Protein AF-A0A258DE12-F1 (afdb_monomer)

pLDDT: mean 90.92, std 9.4, range [41.53, 98.31]

Sequence (296 aa):
VTFGVQPTVPATGFGYIRPGAPLLDGSVHEVAAFVEKPDQATAERYLLEGYLWNSGNFAFQAATLLGEFEAFEPTVAAAAKACVAGLELEAGIGRLDRDAFAQAKKISLDYAIMERTQKAAVAPAAFAWSDLGAWDAIWEASTRDGDGNARAGDVDLHGSSNVLVRSTGPYVGVIGVNDIVIVAEPDAVLVCHRKDSQAVKTLVDGLKAKGRSIASRKSASPNGTETLVSTDGFDVELRRAPAGEMLALPVSTVQLLEGVIEMDGDLYTAGAIIPLDAEVLARAIGAATLLVTKPR

InterPro domains:
  IPR005835 Nucleotidyl transferase domain [PF00483] (1-145)
  IPR011051 RmlC-like cupin domain superfamily [SSF51182] (49-250)
  IPR029044 Nucleotide-diphospho-sugar transferases [G3DSA:3.90.550.10] (1-210)
  IPR051161 Mannose-6-phosphate isomerase type 2 [PTHR46390] (1-231)
  IPR054566 MannoseP isomerase/GMP-like, beta-helix domain [PF22640] (160-207)

Organism: Caulobacter vibrioides (NCBI:txid155892)

Radius of gyration: 25.61 Å; Cα contacts (8 Å, |Δi|>4): 575; chains: 1; bounding box: 55×48×73 Å

Structure (mmCIF, N/CA/C/O backbone):
data_AF-A0A258DE12-F1
#
_entry.id   AF-A0A258DE12-F1
#
loop_
_atom_site.group_PDB
_atom_site.id
_atom_site.type_symbol
_atom_site.label_atom_id
_atom_site.label_alt_id
_atom_site.label_comp_id
_atom_site.label_asym_id
_atom_site.label_entity_id
_atom_site.label_seq_id
_atom_site.pdbx_PDB_ins_code
_atom_site.Cartn_x
_atom_site.Cartn_y
_atom_site.Cartn_z
_atom_site.occupancy
_atom_site.B_iso_or_equiv
_atom_site.auth_seq_id
_atom_site.auth_comp_id
_atom_site.auth_asym_id
_atom_site.auth_atom_id
_atom_site.pdbx_PDB_model_num
ATOM 1 N N . VA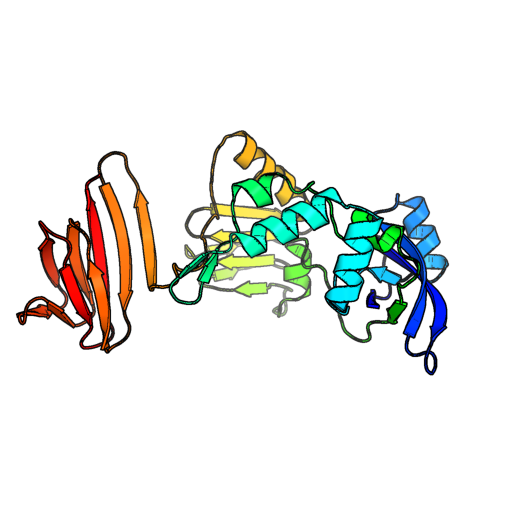L A 1 1 ? 19.552 0.383 -4.888 1.00 95.81 1 VAL A N 1
ATOM 2 C CA . VAL A 1 1 ? 19.183 -0.895 -5.536 1.00 95.81 1 VAL A CA 1
ATOM 3 C C . VAL A 1 1 ? 17.668 -0.994 -5.566 1.00 95.81 1 VAL A C 1
ATOM 5 O O . VAL A 1 1 ? 17.055 -0.698 -4.547 1.00 95.81 1 VAL A O 1
ATOM 8 N N . THR A 1 2 ? 17.084 -1.341 -6.709 1.00 96.38 2 THR A N 1
ATOM 9 C CA . THR A 1 2 ? 15.661 -1.694 -6.869 1.00 96.38 2 THR A CA 1
ATOM 10 C C . THR A 1 2 ? 15.535 -3.184 -7.206 1.00 96.38 2 THR A C 1
ATOM 12 O O . THR A 1 2 ? 16.530 -3.821 -7.566 1.00 96.38 2 THR A O 1
ATOM 15 N N . PHE A 1 3 ? 14.337 -3.745 -7.074 1.00 96.25 3 PHE A N 1
ATOM 16 C CA . PHE A 1 3 ? 14.044 -5.140 -7.381 1.00 96.25 3 PHE A CA 1
ATOM 17 C C . PHE A 1 3 ? 13.157 -5.220 -8.624 1.00 96.25 3 PHE A C 1
ATOM 19 O O . PHE A 1 3 ? 12.083 -4.621 -8.678 1.00 96.25 3 PHE A O 1
ATOM 26 N N . GLY A 1 4 ? 13.643 -5.925 -9.644 1.00 96.31 4 GLY A N 1
ATOM 27 C CA . GLY A 1 4 ? 12.990 -6.017 -10.946 1.00 96.31 4 GLY A CA 1
ATOM 28 C C . GLY A 1 4 ? 12.204 -7.314 -11.086 1.00 96.31 4 GLY A C 1
ATOM 29 O O . GLY A 1 4 ? 12.789 -8.388 -11.014 1.00 96.31 4 GLY A O 1
ATOM 30 N N . VAL A 1 5 ? 10.897 -7.237 -11.309 1.00 95.31 5 VAL A N 1
ATOM 31 C CA . VAL A 1 5 ? 10.035 -8.416 -11.495 1.00 95.31 5 VAL A CA 1
ATOM 32 C C . VAL A 1 5 ? 9.902 -8.717 -12.981 1.00 95.31 5 VAL A C 1
ATOM 34 O O . VAL A 1 5 ? 9.714 -7.798 -13.772 1.00 95.31 5 VAL A O 1
ATOM 37 N N . GLN A 1 6 ? 9.982 -9.989 -13.374 1.00 94.38 6 GLN A N 1
ATOM 38 C CA . GLN A 1 6 ? 9.776 -10.382 -14.769 1.00 94.38 6 GLN A CA 1
ATOM 39 C C . GLN A 1 6 ? 8.332 -10.061 -15.202 1.00 94.38 6 GLN A C 1
ATOM 41 O O . GLN A 1 6 ? 7.398 -10.634 -14.634 1.00 94.38 6 GLN A O 1
ATOM 46 N N . PRO A 1 7 ? 8.125 -9.197 -16.213 1.00 92.06 7 PRO A N 1
ATOM 47 C CA . PRO A 1 7 ? 6.795 -8.890 -16.707 1.00 92.06 7 PRO A CA 1
ATOM 48 C C . PRO A 1 7 ? 6.160 -10.102 -17.380 1.00 92.06 7 PRO A C 1
ATOM 50 O O . PRO A 1 7 ? 6.811 -10.814 -18.147 1.00 92.06 7 PRO A O 1
ATOM 53 N N . THR A 1 8 ? 4.872 -10.311 -17.119 1.00 90.44 8 THR A N 1
ATOM 54 C CA . THR A 1 8 ? 4.051 -11.346 -17.772 1.00 90.44 8 THR A CA 1
ATOM 55 C C . THR A 1 8 ? 3.043 -10.759 -18.758 1.00 90.44 8 THR A C 1
ATOM 57 O O . THR A 1 8 ? 2.542 -11.472 -19.625 1.00 90.44 8 THR A O 1
ATOM 60 N N . VAL A 1 9 ? 2.765 -9.457 -18.651 1.00 90.12 9 VAL A N 1
ATOM 61 C CA . VAL A 1 9 ? 1.851 -8.693 -19.511 1.00 90.12 9 VAL A CA 1
ATOM 62 C C . VAL A 1 9 ? 2.391 -7.269 -19.724 1.00 90.12 9 VAL A C 1
ATOM 64 O O . VAL A 1 9 ? 3.197 -6.793 -18.925 1.00 90.12 9 VAL A O 1
ATOM 67 N N . PRO A 1 10 ? 1.963 -6.541 -20.766 1.00 93.00 10 PRO A N 1
ATOM 68 C CA . PRO A 1 10 ? 2.359 -5.147 -20.974 1.00 93.00 10 PRO A CA 1
ATOM 69 C C . PRO A 1 10 ? 1.529 -4.191 -20.096 1.00 93.00 10 PRO A C 1
ATOM 71 O O . PRO A 1 10 ? 0.690 -3.439 -20.585 1.00 93.00 10 PRO A O 1
ATOM 74 N N . ALA A 1 11 ? 1.721 -4.241 -18.776 1.00 89.56 11 ALA A N 1
ATOM 75 C CA . ALA A 1 11 ? 0.995 -3.395 -17.828 1.00 89.56 11 ALA A CA 1
ATOM 76 C C . ALA A 1 11 ? 1.433 -1.922 -17.926 1.00 89.56 11 ALA A C 1
ATOM 78 O O . ALA A 1 11 ? 2.617 -1.631 -17.809 1.00 89.56 11 ALA A O 1
ATOM 79 N N . THR A 1 12 ? 0.493 -0.986 -18.068 1.00 89.00 12 THR A N 1
ATOM 80 C CA . THR A 1 12 ? 0.761 0.472 -18.100 1.00 89.00 12 THR A CA 1
ATOM 81 C C . THR A 1 12 ? 0.759 1.120 -16.713 1.00 89.00 12 THR A C 1
ATOM 83 O O . THR A 1 12 ? 1.171 2.265 -16.546 1.00 89.00 12 THR A O 1
ATOM 86 N N . GLY A 1 13 ? 0.304 0.386 -15.693 1.00 85.75 13 G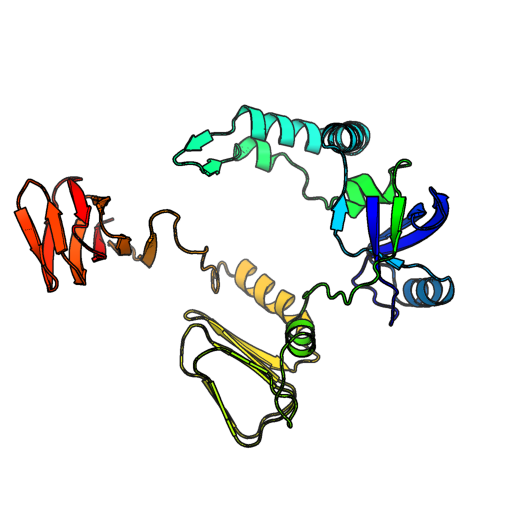LY A N 1
ATOM 87 C CA . GLY A 1 13 ? 0.244 0.851 -14.306 1.00 85.75 13 GLY A CA 1
ATOM 88 C C . GLY A 1 13 ? 1.572 0.778 -13.547 1.00 85.75 13 GLY A C 1
ATOM 89 O O . GLY A 1 13 ? 1.655 1.337 -12.453 1.00 85.75 13 GLY A O 1
ATOM 90 N N . PHE A 1 14 ? 2.592 0.126 -14.112 1.00 90.62 14 PHE A N 1
ATOM 91 C CA . PHE A 1 14 ? 3.877 -0.130 -13.457 1.00 90.62 14 PHE A CA 1
ATOM 92 C C . PHE A 1 14 ? 5.016 0.670 -14.081 1.00 90.62 14 PHE A C 1
ATOM 94 O O . PHE A 1 14 ? 4.990 1.008 -15.266 1.00 90.62 14 PHE A O 1
ATOM 101 N N . GLY A 1 15 ? 6.044 0.936 -13.278 1.00 94.50 15 GLY A N 1
ATOM 102 C CA . GLY A 1 15 ? 7.342 1.355 -13.789 1.00 94.50 15 GLY A CA 1
ATOM 103 C C . GLY A 1 15 ? 8.086 0.191 -14.439 1.00 94.50 15 GLY A C 1
ATOM 104 O O . GLY A 1 15 ? 7.903 -0.965 -14.058 1.00 94.50 15 GLY A O 1
ATOM 105 N N . TYR A 1 16 ? 8.936 0.498 -15.414 1.00 97.44 16 TYR A N 1
ATOM 106 C CA . TYR A 1 16 ? 9.803 -0.452 -16.100 1.00 97.44 16 TYR A CA 1
ATOM 107 C C . TYR A 1 16 ? 11.269 -0.066 -15.924 1.00 97.44 16 TYR A C 1
ATOM 109 O O . TYR A 1 16 ? 11.640 1.108 -15.937 1.00 97.44 16 TYR A O 1
ATOM 117 N N . ILE A 1 17 ? 12.112 -1.081 -15.797 1.00 98.31 17 ILE A N 1
ATOM 118 C CA . ILE A 1 17 ? 13.546 -0.980 -15.578 1.00 98.31 17 ILE A CA 1
ATOM 119 C C . ILE A 1 17 ? 14.233 -1.717 -16.718 1.00 98.31 17 ILE A C 1
ATOM 121 O O . ILE A 1 17 ? 13.991 -2.906 -16.917 1.00 98.31 17 ILE A O 1
ATOM 125 N N . ARG A 1 18 ? 15.118 -1.034 -17.442 1.00 97.81 18 ARG A N 1
ATOM 126 C CA . ARG A 1 18 ? 16.027 -1.670 -18.397 1.00 97.81 18 ARG A CA 1
ATOM 127 C C . ARG A 1 18 ? 17.286 -2.128 -17.663 1.00 97.81 18 ARG A C 1
ATOM 129 O O . ARG A 1 18 ? 18.045 -1.259 -17.215 1.00 97.81 18 ARG A O 1
ATOM 136 N N . PRO A 1 19 ? 17.560 -3.438 -17.565 1.00 97.44 19 PRO A N 1
ATOM 137 C CA . PRO A 1 19 ? 18.844 -3.908 -17.065 1.00 97.44 19 PRO A CA 1
ATOM 138 C C . PRO A 1 19 ? 19.979 -3.428 -17.980 1.00 97.44 19 PRO A C 1
ATOM 140 O O . PRO A 1 19 ? 19.876 -3.487 -19.207 1.00 97.44 19 PRO A O 1
ATOM 143 N N . GLY A 1 20 ? 21.033 -2.894 -17.373 1.00 96.94 20 GLY A N 1
ATOM 144 C CA . GLY A 1 20 ? 22.254 -2.435 -18.025 1.00 96.94 20 GLY A CA 1
ATOM 145 C C . GLY A 1 20 ? 23.379 -3.462 -17.929 1.00 96.94 20 GLY A C 1
ATOM 146 O O . GLY A 1 20 ? 23.142 -4.669 -17.975 1.00 96.94 20 GLY A O 1
ATOM 147 N N . ALA A 1 21 ? 24.616 -2.977 -17.798 1.00 97.06 21 ALA A N 1
ATOM 148 C CA . ALA A 1 21 ? 25.777 -3.844 -17.642 1.00 97.06 21 ALA A CA 1
ATOM 149 C C . ALA A 1 21 ? 25.656 -4.711 -16.370 1.00 97.06 21 ALA A C 1
ATOM 151 O O . ALA A 1 21 ? 25.129 -4.240 -15.355 1.00 97.06 21 ALA A O 1
ATOM 152 N N . PRO A 1 22 ? 26.128 -5.971 -16.401 1.00 96.81 22 PRO A N 1
ATOM 153 C CA . PRO A 1 22 ? 26.134 -6.817 -15.218 1.00 96.81 22 PRO A CA 1
ATOM 154 C C . PRO A 1 22 ? 27.075 -6.238 -14.156 1.00 96.81 22 PRO A C 1
ATOM 156 O O . PRO A 1 22 ? 28.186 -5.797 -14.447 1.00 96.81 22 PRO A O 1
ATOM 159 N N . LEU A 1 23 ? 26.622 -6.283 -12.911 1.00 95.38 23 LEU A N 1
ATOM 160 C CA . LEU A 1 23 ? 27.386 -5.999 -11.705 1.00 95.38 23 LEU A CA 1
ATOM 161 C C . LEU A 1 23 ? 27.560 -7.300 -10.913 1.00 95.38 23 LEU A C 1
ATOM 163 O O . LEU A 1 23 ? 26.801 -8.257 -11.080 1.00 95.38 23 LEU A O 1
ATOM 167 N N . LEU A 1 24 ? 28.543 -7.323 -10.009 1.00 91.62 24 LEU A N 1
ATOM 168 C CA . LEU A 1 24 ? 28.894 -8.518 -9.233 1.00 91.62 24 LEU A CA 1
ATOM 169 C C . LEU A 1 24 ? 29.174 -9.715 -10.168 1.00 91.62 24 LEU A C 1
ATOM 171 O O . LEU A 1 24 ? 29.935 -9.591 -11.122 1.00 91.62 24 LEU A O 1
ATOM 175 N N . ASP A 1 25 ? 28.571 -10.865 -9.894 1.00 91.25 25 ASP A N 1
ATOM 176 C CA . ASP A 1 25 ? 28.625 -12.097 -10.682 1.00 91.25 25 ASP A CA 1
ATOM 177 C C . ASP A 1 25 ? 27.488 -12.204 -11.720 1.00 91.25 25 ASP A C 1
ATOM 179 O O . ASP A 1 25 ? 27.195 -13.290 -12.217 1.00 91.25 25 ASP A O 1
ATOM 183 N N . GLY A 1 26 ? 26.833 -11.084 -12.052 1.00 89.81 26 GLY A N 1
ATOM 184 C CA . GLY A 1 26 ? 25.660 -11.040 -12.930 1.00 89.81 26 GLY A CA 1
ATOM 185 C C . GLY A 1 26 ? 24.327 -11.217 -12.198 1.00 89.81 26 GLY A C 1
ATOM 186 O O . GLY A 1 26 ? 23.272 -11.175 -12.826 1.00 89.81 26 GLY A O 1
ATOM 187 N N . SER A 1 27 ? 24.341 -11.367 -10.871 1.00 92.31 27 SER A N 1
ATOM 188 C CA . SER A 1 27 ? 23.123 -11.379 -10.045 1.00 92.31 27 SER A CA 1
ATOM 189 C C . SER A 1 27 ? 22.428 -10.014 -9.954 1.00 92.31 27 SER A C 1
ATOM 191 O O . SER A 1 27 ? 21.241 -9.933 -9.640 1.00 92.31 27 SER A O 1
ATOM 193 N N . VAL A 1 28 ? 23.149 -8.931 -10.242 1.00 96.44 28 VAL A N 1
ATOM 194 C CA . VAL A 1 28 ? 22.664 -7.548 -10.214 1.00 96.44 28 VAL A CA 1
ATOM 195 C C . VAL A 1 28 ? 23.115 -6.861 -11.495 1.00 96.44 28 VAL A C 1
ATOM 197 O O . VAL A 1 28 ? 24.157 -7.196 -12.044 1.00 96.44 28 VAL A O 1
ATOM 200 N N . HIS A 1 29 ? 22.343 -5.899 -11.982 1.00 98.00 29 HIS A N 1
ATOM 201 C CA . HIS A 1 29 ? 22.684 -5.121 -13.171 1.00 98.00 29 HIS A CA 1
ATOM 202 C C . HIS A 1 29 ? 22.622 -3.632 -12.854 1.00 98.00 29 HIS A C 1
ATOM 204 O O . HIS A 1 29 ? 21.884 -3.210 -11.963 1.00 98.00 29 HIS A O 1
ATOM 210 N N . GLU A 1 30 ? 23.367 -2.816 -13.589 1.00 97.94 30 GLU A N 1
ATOM 211 C CA . GLU A 1 30 ? 23.104 -1.378 -13.640 1.00 97.94 30 GLU A CA 1
ATOM 212 C C . GLU A 1 30 ? 21.672 -1.117 -14.130 1.00 97.94 30 GLU A C 1
ATOM 214 O O . GLU A 1 30 ? 21.058 -1.958 -14.790 1.00 97.94 30 GLU A O 1
ATOM 219 N N . VAL A 1 31 ? 21.125 0.059 -13.830 1.00 98.00 31 VAL A N 1
ATOM 220 C CA . VAL A 1 31 ? 19.870 0.512 -14.444 1.00 98.00 31 VAL A CA 1
ATOM 221 C C . VAL A 1 31 ? 20.206 1.393 -15.640 1.00 98.00 31 VAL A C 1
ATOM 223 O O . VAL A 1 31 ? 20.607 2.540 -15.475 1.00 98.00 31 VAL A O 1
ATOM 226 N N . ALA A 1 32 ? 20.036 0.859 -16.851 1.00 97.19 32 ALA A N 1
ATOM 227 C CA . ALA A 1 32 ? 20.277 1.611 -18.083 1.00 97.19 32 ALA A CA 1
ATOM 228 C C . ALA A 1 32 ? 19.155 2.619 -18.382 1.00 97.19 32 ALA A C 1
ATOM 230 O O . ALA A 1 32 ? 19.390 3.643 -19.017 1.00 97.19 32 ALA A O 1
ATOM 231 N N . ALA A 1 33 ? 17.931 2.315 -17.949 1.00 96.12 33 ALA A N 1
ATOM 232 C CA . ALA A 1 33 ? 16.793 3.222 -18.005 1.00 96.12 33 ALA A CA 1
ATOM 233 C C . ALA A 1 33 ? 15.768 2.841 -16.936 1.00 96.12 33 ALA A C 1
ATOM 235 O O . ALA A 1 33 ? 15.556 1.657 -16.666 1.00 96.12 33 ALA A O 1
ATOM 236 N N . PHE A 1 34 ? 15.106 3.847 -16.379 1.00 97.06 34 PHE A N 1
ATOM 237 C CA . PHE A 1 34 ? 13.967 3.703 -15.484 1.00 97.06 34 PHE A CA 1
ATOM 238 C C . PHE A 1 34 ? 12.836 4.563 -16.046 1.00 97.06 34 PHE A C 1
ATOM 240 O O . PHE A 1 34 ? 13.076 5.723 -16.376 1.00 97.06 34 PHE A O 1
ATOM 247 N N . VAL A 1 35 ? 11.644 3.992 -16.218 1.00 94.38 35 VAL A N 1
ATOM 248 C CA . VAL A 1 35 ? 10.508 4.674 -16.855 1.00 94.38 35 VAL A CA 1
ATOM 249 C C . VAL A 1 35 ? 9.232 4.358 -16.092 1.00 94.38 35 VAL A C 1
ATOM 251 O O . VAL A 1 35 ? 8.817 3.202 -16.052 1.00 94.38 35 VAL A O 1
ATOM 254 N N . GLU A 1 36 ? 8.587 5.364 -15.509 1.00 91.94 36 GLU A N 1
ATOM 255 C CA . GLU A 1 36 ? 7.344 5.174 -14.758 1.00 91.94 36 GLU A CA 1
ATOM 256 C C . GLU A 1 36 ? 6.104 5.251 -15.668 1.00 91.94 36 GLU A C 1
ATOM 258 O O . GLU A 1 36 ? 5.866 6.266 -16.324 1.00 91.94 36 GLU A O 1
ATOM 263 N N . LYS A 1 37 ? 5.273 4.197 -15.652 1.00 90.12 37 LYS A N 1
ATOM 264 C CA . LYS A 1 37 ? 3.923 4.153 -16.258 1.00 90.12 37 LYS A CA 1
ATOM 265 C C . LYS A 1 37 ? 3.876 4.541 -17.744 1.00 90.12 37 LYS A C 1
ATOM 267 O O . LYS A 1 37 ? 3.284 5.566 -18.101 1.00 90.12 37 LYS A O 1
ATOM 272 N N . PRO A 1 38 ? 4.490 3.729 -18.624 1.00 93.44 38 PRO A N 1
ATOM 273 C CA . PRO A 1 38 ? 4.475 3.983 -20.058 1.00 93.44 38 PRO A CA 1
ATOM 274 C C . PRO A 1 38 ? 3.078 3.824 -20.673 1.00 93.44 38 PRO A C 1
ATOM 276 O O . PRO A 1 38 ? 2.182 3.198 -20.103 1.00 93.44 38 PRO A O 1
ATOM 279 N N . ASP A 1 39 ? 2.915 4.339 -21.894 1.00 95.12 39 ASP A N 1
ATOM 280 C CA . ASP A 1 39 ? 1.766 4.008 -22.736 1.00 95.12 39 ASP A CA 1
ATOM 281 C C . ASP A 1 39 ? 1.767 2.522 -23.154 1.00 95.12 39 ASP A C 1
ATOM 283 O O . ASP A 1 39 ? 2.776 1.820 -23.050 1.00 95.12 39 ASP A O 1
ATOM 287 N N . GLN A 1 40 ? 0.623 2.045 -23.654 1.00 95.38 40 GLN A N 1
ATOM 288 C CA . GLN A 1 40 ? 0.407 0.639 -24.010 1.00 95.38 40 GLN A CA 1
ATOM 289 C C . GLN A 1 40 ? 1.412 0.109 -25.047 1.00 95.38 40 GLN A C 1
ATOM 291 O O . GLN A 1 40 ? 1.973 -0.969 -24.863 1.00 95.38 40 GLN A O 1
ATOM 296 N N . ALA A 1 41 ? 1.677 0.868 -26.113 1.00 97.06 41 ALA A N 1
ATOM 297 C CA . ALA A 1 41 ? 2.588 0.440 -27.175 1.00 97.06 41 ALA A CA 1
ATOM 298 C C . ALA A 1 41 ? 4.039 0.381 -26.669 1.00 97.06 41 ALA A C 1
ATOM 300 O O . ALA A 1 41 ? 4.815 -0.506 -27.028 1.00 97.06 41 ALA A O 1
ATOM 301 N N . THR A 1 42 ? 4.407 1.316 -25.795 1.00 96.62 42 THR A N 1
ATOM 302 C CA . THR A 1 42 ? 5.705 1.322 -25.126 1.00 96.62 42 THR A CA 1
ATOM 303 C C . THR A 1 42 ? 5.847 0.143 -24.155 1.00 96.62 42 THR A C 1
ATOM 305 O O . THR A 1 42 ? 6.898 -0.496 -24.150 1.00 96.62 42 THR A O 1
ATOM 308 N N . ALA A 1 43 ? 4.805 -0.203 -23.391 1.00 96.12 43 ALA A N 1
ATOM 309 C CA . ALA A 1 43 ? 4.807 -1.363 -22.495 1.00 96.12 43 ALA A CA 1
ATOM 310 C C . ALA A 1 43 ? 4.973 -2.692 -23.257 1.00 96.12 43 ALA A C 1
ATOM 312 O O . ALA A 1 43 ? 5.746 -3.555 -22.840 1.00 96.12 43 ALA A O 1
ATOM 313 N N . GLU A 1 44 ? 4.304 -2.841 -24.404 1.00 97.00 44 GLU A N 1
ATOM 314 C CA . GLU A 1 44 ? 4.463 -3.999 -25.299 1.00 97.00 44 GLU A CA 1
ATOM 315 C C . GLU A 1 44 ? 5.899 -4.140 -25.798 1.00 97.00 44 GLU A C 1
ATOM 317 O O . GLU A 1 44 ? 6.473 -5.230 -25.755 1.00 97.00 44 GLU A O 1
ATOM 322 N N . ARG A 1 45 ? 6.516 -3.027 -26.207 1.00 97.56 45 ARG A N 1
ATOM 323 C CA . ARG A 1 45 ? 7.927 -3.015 -26.599 1.00 97.56 45 ARG A CA 1
ATOM 324 C C . ARG A 1 45 ? 8.838 -3.413 -25.435 1.00 97.56 45 ARG A C 1
ATOM 326 O O . ARG A 1 45 ? 9.716 -4.246 -25.619 1.00 97.56 45 ARG A O 1
ATOM 333 N N . TYR A 1 46 ? 8.623 -2.860 -24.243 1.00 97.62 46 TYR A N 1
ATOM 334 C CA . TYR A 1 46 ? 9.439 -3.166 -23.064 1.00 97.62 46 TYR A CA 1
ATOM 335 C C . TYR A 1 46 ? 9.370 -4.636 -22.652 1.00 97.62 46 TYR A C 1
ATOM 337 O O . TYR A 1 46 ? 10.400 -5.217 -22.308 1.00 97.62 46 TYR A O 1
ATOM 345 N N . LEU A 1 47 ? 8.192 -5.256 -22.754 1.00 95.69 47 LEU A N 1
ATOM 346 C CA . LEU A 1 47 ? 8.029 -6.691 -22.533 1.00 95.69 47 LEU A CA 1
ATOM 347 C C . LEU A 1 47 ? 8.902 -7.512 -23.498 1.00 95.69 47 LEU A C 1
ATOM 349 O O . LEU A 1 47 ? 9.589 -8.437 -23.070 1.00 95.69 47 LEU A O 1
ATOM 353 N N . LEU A 1 48 ? 8.909 -7.154 -24.786 1.00 96.25 48 LEU A N 1
ATOM 354 C CA . LEU A 1 48 ? 9.710 -7.835 -25.812 1.00 96.25 48 LEU A CA 1
ATOM 355 C C . LEU A 1 48 ? 11.219 -7.592 -25.652 1.00 96.25 48 LEU A C 1
ATOM 357 O O . LEU A 1 48 ? 12.020 -8.471 -25.959 1.00 96.25 48 LEU A O 1
ATOM 361 N N . GLU A 1 49 ? 11.610 -6.413 -25.170 1.00 96.50 49 GLU A N 1
ATOM 362 C CA . GLU A 1 49 ? 13.010 -6.023 -24.957 1.00 96.50 49 GLU A CA 1
ATOM 363 C C . GLU A 1 49 ? 13.606 -6.554 -23.640 1.00 96.50 49 GLU A C 1
ATOM 365 O O . GLU A 1 49 ? 14.776 -6.300 -23.352 1.00 96.50 49 GLU A O 1
ATOM 370 N N . GLY A 1 50 ? 12.833 -7.298 -22.841 1.00 95.62 50 GLY A N 1
ATOM 371 C CA . GLY A 1 50 ? 13.311 -7.899 -21.593 1.00 95.62 50 GLY A CA 1
ATOM 372 C C . GLY A 1 50 ? 13.475 -6.900 -20.447 1.00 95.62 50 GLY A C 1
ATOM 373 O O . GLY A 1 50 ? 14.309 -7.101 -19.563 1.00 95.62 50 GLY A O 1
ATOM 374 N N . TYR A 1 51 ? 12.704 -5.810 -20.455 1.00 97.69 51 TYR A N 1
ATOM 375 C CA . TYR A 1 51 ? 12.624 -4.923 -19.298 1.00 97.69 51 TYR A CA 1
ATOM 376 C C . TYR A 1 51 ? 11.973 -5.653 -18.119 1.00 97.69 51 TYR A C 1
ATOM 378 O O . TYR A 1 51 ? 11.206 -6.599 -18.290 1.00 97.69 51 TYR A O 1
ATOM 386 N N . LEU A 1 52 ? 12.257 -5.168 -16.915 1.00 97.31 52 LEU A N 1
ATOM 387 C CA . LEU A 1 52 ? 11.677 -5.650 -15.667 1.00 97.31 52 LEU A CA 1
ATOM 388 C C . LEU A 1 52 ? 10.644 -4.653 -15.146 1.00 97.31 52 LEU A C 1
ATOM 390 O O . LEU A 1 52 ? 10.822 -3.452 -15.316 1.00 97.31 52 LEU A O 1
ATOM 394 N N . TRP A 1 53 ? 9.595 -5.111 -14.471 1.00 96.62 53 TRP A N 1
ATOM 395 C CA . TRP A 1 53 ? 8.733 -4.224 -13.693 1.00 96.62 53 TRP A CA 1
ATOM 396 C C . TRP A 1 53 ? 9.467 -3.726 -12.448 1.00 96.62 53 TRP A C 1
ATOM 398 O O . TRP A 1 53 ? 10.142 -4.496 -11.764 1.00 96.62 53 TRP A O 1
ATOM 408 N N . ASN A 1 54 ? 9.299 -2.448 -12.123 1.00 95.62 54 ASN A N 1
ATOM 409 C CA . ASN A 1 54 ? 9.686 -1.886 -10.836 1.00 95.62 54 ASN A CA 1
ATOM 410 C C . ASN A 1 54 ? 8.746 -2.411 -9.746 1.00 95.62 54 ASN A C 1
ATOM 412 O O . ASN A 1 54 ? 7.550 -2.129 -9.779 1.00 95.62 54 ASN A O 1
ATOM 416 N N . SER A 1 55 ? 9.284 -3.133 -8.761 1.00 92.19 55 SER A N 1
ATOM 417 C CA . SER A 1 55 ? 8.469 -3.685 -7.672 1.00 92.19 55 SER A CA 1
ATOM 418 C C . SER A 1 55 ? 8.017 -2.635 -6.647 1.00 92.19 55 SER A C 1
ATOM 420 O O . SER A 1 55 ? 7.190 -2.937 -5.789 1.00 92.19 55 SER A O 1
ATOM 422 N N . GLY A 1 56 ? 8.613 -1.435 -6.676 1.00 91.38 56 GLY A N 1
ATOM 423 C CA . GLY A 1 56 ? 8.450 -0.399 -5.651 1.00 91.38 56 GLY A CA 1
ATOM 424 C C . GLY A 1 56 ? 9.305 -0.613 -4.393 1.00 91.38 56 GLY A C 1
ATOM 425 O O . GLY A 1 56 ? 9.215 0.168 -3.445 1.00 91.38 56 GLY A O 1
ATOM 426 N N . ASN A 1 57 ? 10.151 -1.649 -4.363 1.00 92.75 57 ASN A N 1
ATOM 427 C CA . ASN A 1 57 ? 11.053 -1.930 -3.247 1.00 92.75 57 ASN A CA 1
ATOM 428 C C . ASN A 1 57 ? 12.443 -1.364 -3.537 1.00 92.75 57 ASN A C 1
ATOM 430 O O . ASN A 1 57 ? 13.003 -1.566 -4.615 1.00 92.75 57 ASN A O 1
ATOM 434 N N . PHE A 1 58 ? 13.045 -0.731 -2.532 1.00 95.12 58 PHE A N 1
ATOM 435 C CA . PHE A 1 58 ? 14.363 -0.122 -2.656 1.00 95.12 58 PHE A CA 1
ATOM 436 C C . PHE A 1 58 ? 15.245 -0.452 -1.455 1.00 95.12 58 PHE A C 1
ATOM 438 O O . PHE A 1 58 ? 14.791 -0.461 -0.314 1.00 95.12 58 PHE A O 1
ATOM 445 N N . ALA A 1 59 ? 16.529 -0.669 -1.724 1.00 96.12 59 ALA A N 1
ATOM 446 C CA . ALA A 1 59 ? 17.578 -0.770 -0.718 1.00 96.12 59 ALA A CA 1
ATOM 447 C C . ALA A 1 59 ? 18.671 0.262 -1.021 1.00 96.12 59 ALA A C 1
ATOM 449 O O . ALA A 1 59 ? 19.214 0.313 -2.131 1.00 96.12 59 ALA A O 1
ATOM 450 N N . PHE A 1 60 ? 18.979 1.105 -0.040 1.00 96.75 60 PHE A N 1
ATOM 451 C CA . PHE A 1 60 ? 19.941 2.198 -0.162 1.00 96.75 60 PHE A CA 1
ATOM 452 C C . PHE A 1 60 ? 20.533 2.549 1.204 1.00 96.75 60 PHE A C 1
ATOM 454 O O . PHE A 1 60 ? 19.933 2.298 2.248 1.00 96.75 60 PHE A O 1
ATOM 461 N N . GLN A 1 61 ? 21.703 3.184 1.196 1.00 97.56 61 GLN A N 1
ATOM 462 C CA . GLN A 1 61 ? 22.205 3.876 2.378 1.00 97.56 61 GLN A CA 1
ATOM 463 C C . GLN A 1 61 ? 21.472 5.213 2.527 1.00 97.56 61 GLN A C 1
ATOM 465 O O . GLN A 1 61 ? 21.302 5.939 1.546 1.00 97.56 61 GLN A O 1
ATOM 470 N N . ALA A 1 62 ? 21.075 5.560 3.755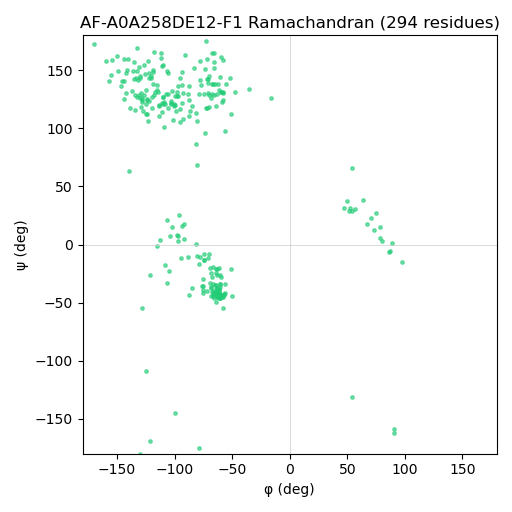 1.00 96.00 62 ALA A N 1
ATOM 471 C CA . ALA A 1 62 ? 20.340 6.797 4.033 1.00 96.00 62 ALA A CA 1
ATOM 472 C C . ALA A 1 62 ? 21.088 8.048 3.539 1.00 96.00 62 ALA A C 1
ATOM 474 O O . ALA A 1 62 ? 20.488 8.915 2.911 1.00 96.00 62 ALA A O 1
ATOM 475 N N . ALA A 1 63 ? 22.409 8.101 3.747 1.00 96.56 63 ALA A N 1
ATOM 476 C CA . ALA A 1 63 ? 23.247 9.204 3.279 1.00 96.56 63 ALA A CA 1
ATOM 477 C C . ALA A 1 63 ? 23.261 9.328 1.746 1.00 96.56 63 ALA A C 1
ATOM 479 O O . ALA A 1 63 ? 23.190 10.435 1.220 1.00 96.56 63 ALA A O 1
ATOM 480 N N . THR A 1 64 ? 23.305 8.203 1.021 1.00 97.25 64 THR A N 1
ATOM 481 C CA . THR A 1 64 ? 23.242 8.208 -0.447 1.00 97.25 64 THR A CA 1
ATOM 482 C C . THR A 1 64 ? 21.907 8.750 -0.928 1.00 97.25 64 THR A C 1
ATOM 484 O O . THR A 1 64 ? 21.897 9.641 -1.768 1.00 97.25 64 THR A O 1
ATOM 487 N N . LEU A 1 65 ? 20.792 8.251 -0.383 1.00 97.12 65 LEU A N 1
ATOM 488 C CA . LEU A 1 65 ? 19.470 8.709 -0.799 1.00 97.12 65 LEU A CA 1
ATOM 489 C C . LEU A 1 65 ? 19.265 10.197 -0.491 1.00 97.12 65 LEU A C 1
ATOM 491 O O . LEU A 1 65 ? 18.773 10.933 -1.342 1.00 97.12 65 LEU A O 1
ATOM 495 N N . LEU A 1 66 ? 19.674 10.649 0.697 1.00 96.31 66 LEU A N 1
ATOM 496 C CA . LEU A 1 66 ? 19.586 12.059 1.063 1.00 96.31 66 LEU A CA 1
ATOM 497 C C . LEU A 1 66 ? 20.403 12.938 0.106 1.00 96.31 66 LEU A C 1
ATOM 499 O O . LEU A 1 66 ? 19.894 13.961 -0.339 1.00 96.31 66 LEU A O 1
ATOM 503 N N . GLY A 1 67 ? 21.614 12.516 -0.269 1.00 97.88 67 GLY A N 1
ATOM 504 C CA . GLY A 1 67 ? 22.437 13.234 -1.246 1.00 97.88 67 GLY A CA 1
ATOM 505 C C . GLY A 1 67 ? 21.808 13.308 -2.644 1.00 97.88 67 GLY A C 1
ATOM 506 O O . GLY A 1 67 ? 21.889 14.345 -3.297 1.00 97.88 67 GLY A O 1
ATOM 507 N N . GLU A 1 68 ? 21.134 12.247 -3.105 1.00 98.19 68 GLU A N 1
ATOM 508 C CA . GLU A 1 68 ? 20.382 12.291 -4.370 1.00 98.19 68 GLU A CA 1
ATOM 509 C C . GLU A 1 68 ? 19.190 13.262 -4.279 1.00 98.19 68 GLU A C 1
ATOM 511 O O . GLU A 1 68 ? 18.969 14.047 -5.200 1.00 98.19 68 GLU A O 1
ATOM 516 N N . PHE A 1 69 ? 18.453 13.272 -3.160 1.00 97.62 69 PHE A N 1
ATOM 517 C CA . PHE A 1 69 ? 17.381 14.250 -2.932 1.00 97.62 69 PHE A CA 1
ATOM 518 C C . PHE A 1 69 ? 17.908 15.684 -2.883 1.00 97.62 69 PHE A C 1
ATOM 520 O O . PHE A 1 69 ? 17.298 16.567 -3.475 1.00 97.62 69 PHE A O 1
ATOM 527 N N . GLU A 1 70 ? 19.043 15.935 -2.237 1.00 97.38 70 GLU A N 1
ATOM 528 C CA . GLU A 1 70 ? 19.676 17.259 -2.230 1.00 97.38 70 GLU A CA 1
ATOM 529 C C . GLU A 1 70 ? 20.053 17.730 -3.640 1.00 97.38 70 GLU A C 1
ATOM 531 O O . GLU A 1 70 ? 19.907 18.912 -3.947 1.00 97.38 70 GLU A O 1
ATOM 536 N N . ALA A 1 71 ? 20.494 16.818 -4.510 1.00 97.62 71 ALA A N 1
ATOM 537 C CA . ALA A 1 71 ? 20.853 17.140 -5.888 1.00 97.62 71 ALA A CA 1
ATOM 538 C C . ALA A 1 71 ? 19.629 17.364 -6.794 1.00 97.62 71 ALA A C 1
ATOM 540 O O . ALA A 1 71 ? 19.648 18.237 -7.664 1.00 97.62 71 ALA A O 1
ATOM 541 N N . PHE A 1 72 ? 18.572 16.567 -6.625 1.00 97.44 72 PHE A N 1
ATOM 542 C CA . PHE A 1 72 ? 17.471 16.489 -7.587 1.00 97.44 72 PHE A CA 1
ATOM 543 C C . PHE A 1 72 ? 16.173 17.155 -7.135 1.00 97.44 72 PHE A C 1
ATOM 545 O O . PHE A 1 72 ? 15.457 17.700 -7.978 1.00 97.44 72 PHE A O 1
ATOM 552 N N . GLU A 1 73 ? 15.877 17.140 -5.838 1.00 97.12 73 GLU A N 1
ATOM 553 C CA . GLU A 1 73 ? 14.675 17.709 -5.218 1.00 97.12 73 GLU A CA 1
ATOM 554 C C . GLU A 1 73 ? 15.046 18.399 -3.879 1.00 97.12 73 GLU A C 1
ATOM 556 O O . GLU A 1 73 ? 14.597 17.987 -2.802 1.00 97.12 73 GLU A O 1
ATOM 561 N N . PRO A 1 74 ? 15.879 19.463 -3.905 1.00 95.81 74 PRO A N 1
ATOM 562 C CA . PRO A 1 74 ? 16.454 20.078 -2.701 1.00 95.81 74 PRO A CA 1
ATOM 563 C C . PRO A 1 74 ? 15.408 20.617 -1.717 1.00 95.81 74 PRO A C 1
ATOM 565 O O . PRO A 1 74 ? 15.652 20.652 -0.512 1.00 95.81 74 PRO A O 1
ATOM 568 N N . THR A 1 75 ? 14.228 21.012 -2.203 1.00 93.94 75 THR A N 1
ATOM 569 C CA . THR A 1 75 ? 13.117 21.458 -1.350 1.00 93.94 75 THR A CA 1
ATOM 570 C C . THR A 1 75 ? 12.534 20.309 -0.528 1.00 93.94 75 THR A C 1
ATOM 572 O O . THR A 1 75 ? 12.231 20.498 0.648 1.00 93.94 75 THR A O 1
ATOM 575 N N . VAL A 1 76 ? 12.450 19.103 -1.102 1.00 96.12 76 VAL A N 1
ATOM 576 C CA . VAL A 1 76 ? 12.035 17.887 -0.387 1.00 96.12 76 VAL A CA 1
ATOM 577 C C . VAL A 1 76 ? 13.085 17.515 0.659 1.00 96.12 76 VAL A C 1
ATOM 579 O O . VAL A 1 76 ? 12.728 17.239 1.802 1.00 96.12 76 VAL A O 1
ATOM 582 N N . ALA A 1 77 ? 14.376 17.577 0.310 1.00 96.88 77 ALA A N 1
ATOM 583 C CA . ALA A 1 77 ? 15.464 17.313 1.254 1.00 96.88 77 ALA A CA 1
ATOM 584 C C . ALA A 1 77 ? 15.449 18.286 2.447 1.00 96.88 77 ALA A C 1
ATOM 586 O O . ALA A 1 77 ? 15.566 17.866 3.599 1.00 96.88 77 ALA A O 1
ATOM 587 N N . ALA A 1 78 ? 15.279 19.585 2.183 1.00 96.12 78 ALA A N 1
ATOM 588 C CA . ALA A 1 78 ? 15.205 20.611 3.220 1.00 96.12 78 ALA A CA 1
ATOM 589 C C . ALA A 1 78 ? 13.986 20.414 4.135 1.00 96.12 78 ALA A C 1
ATOM 591 O O . ALA A 1 78 ? 14.133 20.442 5.357 1.00 96.12 78 ALA A O 1
ATOM 592 N N . ALA A 1 79 ? 12.809 20.149 3.557 1.00 96.12 79 ALA A N 1
ATOM 593 C CA . ALA A 1 79 ? 11.593 19.867 4.314 1.00 96.12 79 ALA A CA 1
ATOM 594 C C . ALA A 1 79 ? 11.752 18.619 5.195 1.00 96.12 79 ALA A C 1
ATOM 596 O O . ALA A 1 79 ? 11.449 18.673 6.384 1.00 96.12 79 ALA A O 1
ATOM 597 N N . ALA A 1 80 ? 12.303 17.524 4.661 1.00 94.75 80 ALA A N 1
ATOM 598 C CA . ALA A 1 80 ? 12.545 16.299 5.423 1.00 94.75 80 ALA A CA 1
ATOM 599 C C . ALA A 1 80 ? 13.496 16.529 6.611 1.00 94.75 80 ALA A C 1
ATOM 601 O O . ALA A 1 80 ? 13.228 16.059 7.716 1.00 94.75 80 ALA A O 1
ATOM 602 N N . LYS A 1 81 ? 14.576 17.301 6.419 1.00 95.81 81 LYS A N 1
ATOM 603 C CA . LYS A 1 81 ? 15.488 17.682 7.511 1.00 95.81 81 LYS A CA 1
ATOM 604 C C . LYS A 1 81 ? 14.782 18.508 8.584 1.00 95.81 81 LYS A C 1
ATOM 606 O O . LYS A 1 81 ? 14.957 18.228 9.766 1.00 95.81 81 LYS A O 1
ATOM 611 N N . ALA A 1 82 ? 13.975 19.490 8.183 1.00 95.94 82 ALA A N 1
ATOM 612 C CA . ALA A 1 82 ? 13.202 20.308 9.113 1.00 95.94 82 ALA A CA 1
ATOM 613 C C . ALA A 1 82 ? 12.168 19.473 9.893 1.00 95.94 82 ALA A C 1
ATOM 615 O O . ALA A 1 82 ? 12.071 19.624 11.107 1.00 95.94 82 ALA A O 1
ATOM 616 N N . CYS A 1 83 ? 11.487 18.527 9.232 1.00 95.44 83 CYS A N 1
ATOM 617 C CA . CYS A 1 83 ? 10.538 17.605 9.870 1.00 95.44 83 CYS A CA 1
ATOM 618 C C . CYS A 1 83 ? 11.177 16.798 10.999 1.00 95.44 83 CYS A C 1
ATOM 620 O O . CYS A 1 83 ? 10.568 16.612 12.047 1.00 95.44 83 CYS A O 1
ATOM 622 N N . VAL A 1 84 ? 12.391 16.290 10.762 1.00 93.31 84 VAL A N 1
ATOM 623 C CA . VAL A 1 84 ? 13.130 15.491 11.746 1.00 93.31 84 VAL A CA 1
ATOM 624 C C . VAL A 1 84 ? 13.712 16.376 12.850 1.00 93.31 84 VAL A C 1
ATOM 626 O O . VAL A 1 84 ? 13.730 15.963 14.004 1.00 93.31 84 VAL A O 1
ATOM 629 N N . ALA A 1 85 ? 14.158 17.594 12.531 1.00 94.75 85 ALA A N 1
ATOM 630 C CA . ALA A 1 85 ? 14.660 18.538 13.529 1.00 94.75 85 ALA A CA 1
ATOM 631 C C . ALA A 1 85 ? 13.568 18.996 14.514 1.00 94.75 85 ALA A C 1
ATOM 633 O O . ALA A 1 85 ? 13.865 19.208 15.686 1.00 94.75 85 ALA A O 1
ATOM 634 N N . GLY A 1 86 ? 12.325 19.127 14.040 1.00 92.44 86 GLY A N 1
ATOM 635 C CA . GLY A 1 86 ? 11.142 19.418 14.854 1.00 92.44 86 GLY A CA 1
ATOM 636 C C . GLY A 1 86 ? 10.369 18.177 15.311 1.00 92.44 86 GLY A C 1
ATOM 637 O O . GLY A 1 86 ? 9.209 18.303 15.684 1.00 92.44 86 GLY A O 1
ATOM 638 N N . LEU A 1 87 ? 10.959 16.979 15.233 1.00 93.62 87 LEU A N 1
ATOM 639 C CA . LEU A 1 87 ? 10.274 15.745 15.613 1.00 93.62 87 LEU A CA 1
ATOM 640 C C . LEU A 1 87 ? 9.971 15.732 17.114 1.00 93.62 87 LEU A C 1
ATOM 642 O O . LEU A 1 87 ? 10.865 15.879 17.946 1.00 93.62 87 LEU A O 1
ATOM 646 N N . GLU A 1 88 ? 8.716 15.455 17.449 1.00 90.94 88 GLU A N 1
ATOM 647 C CA . GLU A 1 88 ? 8.277 15.213 18.820 1.00 90.94 88 GLU A CA 1
ATOM 648 C C . GLU A 1 88 ? 8.214 13.707 19.074 1.00 90.94 88 GLU A C 1
ATOM 650 O O . GLU A 1 88 ? 7.595 12.966 18.308 1.00 90.94 88 GLU A O 1
ATOM 655 N N . LEU A 1 89 ? 8.851 13.235 20.147 1.00 87.94 89 LEU A N 1
ATOM 656 C CA . LEU A 1 89 ? 8.796 11.835 20.561 1.00 87.94 89 LEU A CA 1
ATOM 657 C C . LEU A 1 89 ? 7.999 11.722 21.860 1.00 87.94 89 LEU A C 1
ATOM 659 O O . LEU A 1 89 ? 8.448 12.176 22.909 1.00 87.94 89 LEU A O 1
ATOM 663 N N . GLU A 1 90 ? 6.844 11.071 21.799 1.00 79.19 90 GLU A N 1
ATOM 664 C CA . GLU A 1 90 ? 5.966 10.871 22.952 1.00 79.19 90 GLU A CA 1
ATOM 665 C C . GLU A 1 90 ? 5.498 9.415 22.989 1.00 79.19 90 GLU A C 1
ATOM 667 O O . GLU A 1 90 ? 5.027 8.892 21.982 1.00 79.19 90 GLU A O 1
ATOM 672 N N . ALA A 1 91 ? 5.651 8.741 24.134 1.00 79.06 91 ALA A N 1
ATOM 673 C CA . ALA A 1 91 ? 5.240 7.342 24.320 1.00 79.06 91 ALA A CA 1
ATOM 674 C C . ALA A 1 91 ? 5.745 6.377 23.217 1.00 79.06 91 ALA A C 1
ATOM 676 O O . ALA A 1 91 ? 5.041 5.463 22.796 1.00 79.06 91 ALA A O 1
ATOM 677 N N . GLY A 1 92 ? 6.971 6.590 22.720 1.00 77.56 92 GLY A N 1
ATOM 678 C CA . GLY A 1 92 ? 7.564 5.780 21.645 1.00 77.56 92 GLY A CA 1
ATOM 679 C C . GLY A 1 92 ? 7.061 6.112 20.233 1.00 77.56 92 GLY A C 1
ATOM 680 O O . GLY A 1 92 ? 7.447 5.443 19.277 1.00 77.56 92 GLY A O 1
ATOM 681 N N . ILE A 1 93 ? 6.240 7.152 20.082 1.00 79.56 93 ILE A N 1
ATOM 682 C CA . ILE A 1 93 ? 5.690 7.607 18.805 1.00 79.56 93 ILE A CA 1
ATOM 683 C C . ILE A 1 93 ? 6.405 8.887 18.388 1.00 79.56 93 ILE A C 1
ATOM 685 O O . ILE A 1 93 ? 6.323 9.906 19.071 1.00 79.56 93 ILE A O 1
ATOM 689 N N . GLY A 1 94 ? 7.100 8.833 17.251 1.00 85.50 94 GLY A N 1
ATOM 690 C CA . GLY A 1 94 ? 7.683 10.010 16.613 1.00 85.50 94 GLY A CA 1
ATOM 691 C C . GLY A 1 94 ? 6.652 10.710 15.732 1.00 85.50 94 GLY A C 1
ATOM 692 O O . GLY A 1 94 ? 6.151 10.114 14.776 1.00 85.50 94 GLY A O 1
ATOM 693 N N . ARG A 1 95 ? 6.339 11.969 16.031 1.00 89.56 95 ARG A N 1
ATOM 694 C CA . ARG A 1 95 ? 5.500 12.836 15.200 1.00 89.56 95 ARG A CA 1
ATOM 695 C C . ARG A 1 95 ? 6.391 13.823 14.458 1.00 89.56 95 ARG A C 1
ATOM 697 O O . ARG A 1 95 ? 7.139 14.574 15.073 1.00 89.56 95 ARG A O 1
ATOM 704 N N . LEU A 1 96 ? 6.329 13.785 13.129 1.00 92.75 96 LEU A N 1
ATOM 705 C CA . LEU A 1 96 ? 7.026 14.746 12.274 1.00 92.75 96 LEU A CA 1
ATOM 706 C C . LEU A 1 96 ? 6.366 16.119 12.384 1.00 92.75 96 LEU A C 1
ATOM 708 O O . LEU A 1 96 ? 5.137 16.201 12.455 1.00 92.75 96 LEU A O 1
ATOM 712 N N . ASP A 1 97 ? 7.176 17.175 12.316 1.00 93.25 97 ASP A N 1
ATOM 713 C CA . ASP A 1 97 ? 6.658 18.539 12.264 1.00 93.25 97 ASP A CA 1
ATOM 714 C C . ASP A 1 97 ? 5.737 18.727 11.046 1.00 93.25 97 ASP A C 1
ATOM 716 O O . ASP A 1 97 ? 6.112 18.490 9.891 1.00 93.25 97 ASP A O 1
ATOM 720 N N . ARG A 1 98 ? 4.496 19.129 11.325 1.00 92.06 98 ARG A N 1
ATOM 721 C CA . ARG A 1 98 ? 3.423 19.211 10.331 1.00 92.06 98 ARG A CA 1
ATOM 722 C C . ARG A 1 98 ? 3.698 20.278 9.281 1.00 92.06 98 ARG A C 1
ATOM 724 O O . ARG A 1 98 ? 3.453 20.042 8.096 1.00 92.06 98 ARG A O 1
ATOM 731 N N . ASP A 1 99 ? 4.140 21.451 9.713 1.00 94.25 99 ASP A N 1
ATOM 732 C CA . ASP A 1 99 ? 4.250 22.614 8.840 1.00 94.25 99 ASP A CA 1
ATOM 733 C C . ASP A 1 99 ? 5.471 22.490 7.926 1.00 94.25 99 ASP A C 1
ATOM 735 O O . ASP A 1 99 ? 5.374 22.813 6.741 1.00 94.25 99 ASP A O 1
ATOM 739 N N . ALA A 1 100 ? 6.568 21.910 8.419 1.00 94.56 100 ALA A N 1
ATOM 740 C CA . ALA A 1 100 ? 7.707 21.484 7.618 1.00 94.56 100 ALA A CA 1
ATOM 741 C C . ALA A 1 100 ? 7.307 20.405 6.605 1.00 94.56 100 ALA A C 1
ATOM 743 O O . ALA A 1 100 ? 7.662 20.516 5.429 1.00 94.56 100 ALA A O 1
ATOM 744 N N . PHE A 1 101 ? 6.532 19.392 7.016 1.00 93.94 101 PHE A N 1
ATOM 745 C CA . PHE A 1 101 ? 6.097 18.328 6.104 1.00 93.94 101 PHE A CA 1
ATOM 746 C C . PHE A 1 101 ? 5.206 18.876 4.988 1.00 93.94 101 PHE A C 1
ATOM 748 O O . PHE A 1 101 ? 5.329 18.466 3.835 1.00 93.94 101 PHE A O 1
ATOM 755 N N . ALA A 1 102 ? 4.355 19.855 5.301 1.00 93.62 102 ALA A N 1
ATOM 756 C CA . ALA A 1 102 ? 3.496 20.517 4.325 1.00 93.62 102 ALA A CA 1
ATOM 757 C C . ALA A 1 102 ? 4.274 21.285 3.237 1.00 93.62 102 ALA A C 1
ATOM 759 O O . ALA A 1 102 ? 3.725 21.509 2.159 1.00 93.62 102 ALA A O 1
ATOM 760 N N . GLN A 1 103 ? 5.538 21.656 3.480 1.00 93.50 103 GLN A N 1
ATOM 761 C CA . GLN A 1 103 ? 6.401 22.271 2.461 1.00 93.50 103 GLN A CA 1
ATOM 762 C C . GLN A 1 103 ? 6.986 21.254 1.472 1.00 93.50 103 GLN A C 1
ATOM 764 O O . GLN A 1 103 ? 7.482 21.642 0.411 1.00 93.50 103 GLN A O 1
ATOM 769 N N . ALA A 1 104 ? 6.967 19.957 1.796 1.00 93.50 104 ALA A N 1
ATOM 770 C CA . ALA A 1 104 ? 7.505 18.937 0.912 1.00 93.50 104 ALA A CA 1
ATOM 771 C C . ALA A 1 104 ? 6.629 18.804 -0.341 1.00 93.50 104 ALA A C 1
ATOM 773 O O . ALA A 1 104 ? 5.419 18.567 -0.280 1.00 93.50 104 ALA A O 1
ATOM 774 N N . LYS A 1 105 ? 7.259 18.911 -1.513 1.00 93.62 105 LYS A N 1
ATOM 775 C CA . LYS A 1 105 ? 6.601 18.643 -2.792 1.00 93.62 105 LYS A CA 1
ATOM 776 C C . LYS A 1 105 ? 6.065 17.210 -2.799 1.00 93.62 105 LYS A C 1
ATOM 778 O O . LYS A 1 105 ? 6.794 16.259 -2.528 1.00 93.62 105 LYS A O 1
ATOM 783 N N . LYS A 1 106 ? 4.799 17.046 -3.184 1.00 93.75 106 LYS A N 1
ATOM 784 C CA . LYS A 1 106 ? 4.189 15.730 -3.394 1.00 93.75 106 LYS A CA 1
ATOM 785 C C . LYS A 1 106 ? 4.717 15.109 -4.692 1.00 93.75 106 LYS A C 1
ATOM 787 O O . LYS A 1 106 ? 4.197 15.391 -5.769 1.00 93.75 106 LYS A O 1
ATOM 792 N N . ILE A 1 107 ? 5.739 14.267 -4.582 1.00 93.75 107 ILE A N 1
ATOM 793 C CA . ILE A 1 107 ? 6.366 13.544 -5.695 1.00 93.75 107 ILE A CA 1
ATOM 794 C C . ILE A 1 107 ? 6.763 12.131 -5.240 1.00 93.75 107 ILE A C 1
ATOM 796 O O . ILE A 1 107 ? 7.063 11.933 -4.063 1.00 93.75 107 ILE A O 1
ATOM 800 N N . SER A 1 108 ? 6.720 11.140 -6.136 1.00 93.06 108 SER A N 1
ATOM 801 C CA . SER A 1 108 ? 7.208 9.789 -5.826 1.00 93.06 108 SER A CA 1
ATOM 802 C C . SER A 1 108 ? 8.732 9.724 -5.896 1.00 93.06 108 SER A C 1
ATOM 804 O O . SER A 1 108 ? 9.370 10.528 -6.577 1.00 93.06 108 SER A O 1
ATOM 806 N N . LEU A 1 109 ? 9.317 8.737 -5.218 1.00 94.56 109 LEU A N 1
ATOM 807 C CA . LEU A 1 109 ? 10.751 8.462 -5.298 1.00 94.56 109 LEU A CA 1
ATOM 808 C C . LEU A 1 109 ? 11.185 8.120 -6.734 1.00 94.56 109 LEU A C 1
ATOM 810 O O . LEU A 1 109 ? 12.277 8.500 -7.156 1.00 94.56 109 LEU A O 1
ATOM 814 N N . ASP A 1 110 ? 10.310 7.448 -7.482 1.00 94.38 110 ASP A N 1
ATOM 815 C CA . ASP A 1 110 ? 10.527 7.029 -8.865 1.00 94.38 110 ASP A CA 1
ATOM 816 C C . ASP A 1 110 ? 10.828 8.233 -9.770 1.00 94.38 110 ASP A C 1
ATOM 818 O O . ASP A 1 110 ? 11.906 8.312 -10.359 1.00 94.38 110 ASP A O 1
ATOM 822 N N . TYR A 1 111 ? 9.941 9.236 -9.770 1.00 93.94 111 TYR A N 1
ATOM 823 C CA . TYR A 1 111 ? 10.127 10.475 -10.533 1.00 93.94 111 TYR A CA 1
ATOM 824 C C . TYR A 1 111 ? 11.207 11.386 -9.942 1.00 93.94 111 TYR A C 1
ATOM 826 O O . TYR A 1 111 ? 11.969 12.017 -10.673 1.00 93.94 111 TYR A O 1
ATOM 834 N N . ALA A 1 112 ? 11.261 11.501 -8.611 1.00 95.00 112 ALA A N 1
ATOM 835 C CA . ALA A 1 112 ? 12.190 12.408 -7.946 1.00 95.00 112 ALA A CA 1
ATOM 836 C C . ALA A 1 112 ? 13.650 12.000 -8.175 1.00 95.00 112 ALA A C 1
ATOM 838 O O . ALA A 1 112 ? 14.498 12.867 -8.394 1.00 95.00 112 ALA A O 1
ATOM 839 N N . ILE A 1 113 ? 13.928 10.693 -8.109 1.00 96.75 113 ILE A N 1
ATOM 840 C CA . ILE A 1 113 ? 15.282 10.144 -8.017 1.00 96.75 113 ILE A CA 1
ATOM 841 C C . ILE A 1 113 ? 15.544 9.080 -9.079 1.00 96.75 113 ILE A C 1
ATOM 843 O O . ILE A 1 113 ? 16.530 9.199 -9.803 1.00 96.75 113 ILE A O 1
ATOM 847 N N . MET A 1 114 ? 14.717 8.035 -9.179 1.00 96.12 114 MET A N 1
ATOM 848 C CA . MET A 1 114 ? 15.084 6.834 -9.947 1.00 96.12 114 MET A CA 1
ATOM 849 C C . MET A 1 114 ? 15.209 7.080 -11.453 1.00 96.12 114 MET A C 1
ATOM 851 O O . MET A 1 114 ? 16.099 6.508 -12.074 1.00 96.12 114 MET A O 1
ATOM 855 N N . GLU A 1 115 ? 14.402 7.975 -12.027 1.00 94.88 115 GLU A N 1
ATOM 856 C CA . GLU A 1 115 ? 14.527 8.378 -13.439 1.00 94.88 115 GLU A CA 1
ATOM 857 C C . GLU A 1 115 ? 15.770 9.244 -13.734 1.00 94.88 115 GLU A C 1
ATOM 859 O O . GLU A 1 115 ? 16.098 9.490 -14.893 1.00 94.88 115 GLU A O 1
ATOM 864 N N . ARG A 1 116 ? 16.466 9.738 -12.700 1.00 95.94 116 ARG A N 1
ATOM 865 C CA . ARG A 1 116 ? 17.524 10.760 -12.822 1.00 95.94 116 ARG A CA 1
ATOM 866 C C . ARG A 1 116 ? 18.880 10.311 -12.283 1.00 95.94 116 ARG A C 1
ATOM 868 O O . ARG A 1 116 ? 19.913 10.832 -12.703 1.00 95.94 116 ARG A O 1
ATOM 875 N N . THR A 1 117 ? 18.886 9.382 -11.334 1.00 96.75 117 THR A N 1
ATOM 876 C CA . THR A 1 117 ? 20.101 8.916 -10.668 1.00 96.75 117 THR A CA 1
ATOM 877 C C . THR A 1 117 ? 20.968 8.069 -11.593 1.00 96.75 117 THR A C 1
ATOM 879 O O . THR A 1 117 ? 20.483 7.234 -12.349 1.00 96.75 117 THR A O 1
ATOM 882 N N . GLN A 1 118 ? 22.283 8.238 -11.475 1.00 95.31 118 GLN A N 1
ATOM 883 C CA . GLN A 1 118 ? 23.278 7.398 -12.152 1.00 95.31 118 GLN A CA 1
ATOM 884 C C . GLN A 1 118 ? 23.811 6.276 -11.247 1.00 95.31 118 GLN A C 1
ATOM 886 O O . GLN A 1 118 ? 24.714 5.543 -11.631 1.00 95.31 118 GLN A O 1
ATOM 891 N N . LYS A 1 119 ? 23.285 6.149 -10.021 1.00 96.06 119 LYS A N 1
ATOM 892 C CA . LYS A 1 119 ? 23.758 5.187 -9.008 1.00 96.06 119 LYS A CA 1
ATOM 893 C C . LYS A 1 119 ? 22.833 3.976 -8.851 1.00 96.06 119 LYS A C 1
ATOM 895 O O . LYS A 1 119 ? 22.984 3.197 -7.909 1.00 96.06 119 LYS A O 1
ATOM 900 N N . ALA A 1 120 ? 21.825 3.846 -9.711 1.00 97.00 120 ALA A N 1
ATOM 901 C CA . ALA A 1 120 ? 20.835 2.788 -9.604 1.00 97.00 120 ALA A CA 1
ATOM 902 C C . ALA A 1 120 ? 21.365 1.445 -10.127 1.00 97.00 120 ALA A C 1
ATOM 904 O O . ALA A 1 120 ? 22.051 1.356 -11.141 1.00 97.00 120 ALA A O 1
ATOM 905 N N . ALA A 1 121 ? 20.972 0.387 -9.425 1.00 97.75 121 ALA A N 1
ATOM 906 C CA . ALA A 1 121 ? 21.194 -0.999 -9.805 1.00 97.75 121 ALA A CA 1
ATOM 907 C C . ALA A 1 121 ? 19.901 -1.786 -9.566 1.00 97.75 121 ALA A C 1
ATOM 909 O O . ALA A 1 121 ? 19.146 -1.448 -8.645 1.00 97.75 121 ALA A O 1
ATOM 910 N N . VAL A 1 122 ? 19.656 -2.817 -10.369 1.00 97.75 122 VAL A N 1
ATOM 911 C CA . VAL A 1 122 ? 18.486 -3.692 -10.297 1.00 97.75 122 VAL A CA 1
ATOM 912 C C . VAL A 1 122 ? 18.900 -5.127 -9.999 1.00 97.75 122 VAL A C 1
ATOM 914 O O . VAL A 1 122 ? 19.758 -5.698 -10.671 1.00 97.75 122 VAL A O 1
ATOM 917 N N . ALA A 1 123 ? 18.272 -5.710 -8.983 1.00 96.88 123 ALA A N 1
ATOM 918 C CA . ALA A 1 123 ? 18.341 -7.135 -8.693 1.00 96.88 123 ALA A CA 1
ATOM 919 C C . ALA A 1 123 ? 17.061 -7.805 -9.226 1.00 96.88 123 ALA A C 1
ATOM 921 O O . ALA A 1 123 ? 15.971 -7.431 -8.783 1.00 96.88 123 ALA A O 1
ATOM 922 N N . PRO A 1 124 ? 17.138 -8.758 -10.171 1.00 94.00 124 PRO A N 1
ATOM 923 C CA . PRO A 1 124 ? 15.964 -9.507 -10.607 1.00 94.00 124 PRO A CA 1
ATOM 924 C C . PRO A 1 124 ? 15.326 -10.275 -9.438 1.00 94.00 124 PRO A C 1
ATOM 926 O O . PRO A 1 124 ? 16.012 -10.961 -8.679 1.00 94.00 124 PRO A O 1
ATOM 929 N N . ALA A 1 125 ? 14.011 -10.156 -9.276 1.00 90.06 125 ALA A N 1
ATOM 930 C CA . ALA A 1 125 ? 13.251 -10.844 -8.244 1.00 90.06 125 ALA A CA 1
ATOM 931 C C . ALA A 1 125 ? 13.001 -12.304 -8.650 1.00 90.06 125 ALA A C 1
ATOM 933 O O . ALA A 1 125 ? 12.505 -12.581 -9.739 1.00 90.06 125 ALA A O 1
ATOM 934 N N . ALA A 1 126 ? 13.307 -13.238 -7.746 1.00 79.38 126 ALA A N 1
ATOM 935 C CA . ALA A 1 126 ? 13.105 -14.679 -7.941 1.00 79.38 126 ALA A CA 1
ATOM 936 C C . ALA A 1 126 ? 11.864 -15.227 -7.202 1.00 79.38 126 ALA A C 1
ATOM 938 O O . ALA A 1 126 ? 11.733 -16.434 -7.010 1.00 79.38 126 ALA A O 1
ATOM 939 N N . PHE A 1 127 ? 10.969 -14.348 -6.745 1.00 79.19 127 PHE A N 1
ATOM 940 C CA . PHE A 1 127 ? 9.770 -14.694 -5.980 1.00 79.19 127 PHE A CA 1
ATOM 941 C C . PHE A 1 127 ? 8.504 -14.179 -6.673 1.00 79.19 127 PHE A C 1
ATOM 943 O O . PHE A 1 127 ? 8.555 -13.236 -7.462 1.00 79.19 127 PHE A O 1
ATOM 950 N N . ALA A 1 128 ? 7.359 -14.795 -6.361 1.00 75.81 128 ALA A N 1
ATOM 951 C CA . ALA A 1 128 ? 6.063 -14.307 -6.818 1.00 75.81 128 ALA A CA 1
ATOM 952 C C . ALA A 1 128 ? 5.794 -12.914 -6.232 1.00 75.81 128 ALA A C 1
ATOM 954 O O . ALA A 1 128 ? 5.915 -12.713 -5.023 1.00 75.81 128 ALA A O 1
ATOM 955 N N . TRP A 1 129 ? 5.429 -11.963 -7.087 1.00 82.75 129 TRP A N 1
ATOM 956 C CA . TRP A 1 129 ? 5.180 -10.579 -6.703 1.00 82.75 129 TRP A CA 1
ATOM 957 C C . TRP A 1 129 ? 3.842 -10.103 -7.264 1.00 82.75 129 TRP A C 1
ATOM 959 O O . TRP A 1 129 ? 3.454 -10.463 -8.374 1.00 82.75 129 TRP A O 1
ATOM 969 N N . SER A 1 130 ? 3.160 -9.282 -6.476 1.00 73.25 130 SER A N 1
ATOM 970 C CA . SER A 1 130 ? 1.958 -8.549 -6.848 1.00 73.25 130 SER A CA 1
ATOM 971 C C . SER A 1 130 ? 1.989 -7.212 -6.114 1.00 73.25 130 SER A C 1
ATOM 973 O O . SER A 1 130 ? 2.387 -7.161 -4.948 1.00 73.25 130 SER A O 1
ATOM 975 N N . ASP A 1 131 ? 1.569 -6.135 -6.772 1.00 71.56 131 ASP A N 1
ATOM 976 C CA . ASP A 1 131 ? 1.474 -4.805 -6.160 1.00 71.56 131 ASP A CA 1
ATOM 977 C C . ASP A 1 131 ? 0.282 -4.678 -5.194 1.00 71.56 131 ASP A C 1
ATOM 979 O O . ASP A 1 131 ? 0.153 -3.664 -4.507 1.00 71.56 131 ASP A O 1
ATOM 983 N N . LEU A 1 132 ? -0.598 -5.692 -5.160 1.00 67.44 132 LEU A N 1
ATOM 984 C CA . LEU A 1 132 ? -1.879 -5.686 -4.447 1.00 67.44 132 LEU A CA 1
ATOM 985 C C . LEU A 1 132 ? -2.686 -4.397 -4.700 1.00 67.44 132 LEU A C 1
ATOM 987 O O . LEU A 1 132 ? -3.430 -3.936 -3.834 1.00 67.44 132 LEU A O 1
ATOM 991 N N . GLY A 1 133 ? -2.547 -3.809 -5.894 1.00 68.38 133 GLY A N 1
ATOM 992 C CA . GLY A 1 133 ? -3.128 -2.511 -6.239 1.00 68.38 133 GLY A CA 1
ATOM 993 C C . GLY A 1 133 ? -4.639 -2.553 -6.478 1.00 68.38 133 GLY A C 1
ATOM 994 O O . GLY A 1 133 ? -5.293 -1.511 -6.514 1.00 68.38 133 GLY A O 1
ATOM 995 N N . ALA A 1 134 ? -5.206 -3.753 -6.612 1.00 79.88 134 ALA A N 1
ATOM 996 C CA . ALA A 1 134 ? -6.627 -4.002 -6.801 1.00 79.88 134 ALA A CA 1
ATOM 997 C C . ALA A 1 134 ? -7.104 -5.219 -6.009 1.00 79.88 134 ALA A C 1
ATOM 999 O O . ALA A 1 134 ? -6.342 -6.124 -5.676 1.00 79.88 134 ALA A O 1
ATOM 1000 N N . TRP A 1 135 ? -8.414 -5.277 -5.775 1.00 87.56 135 TRP A N 1
ATOM 1001 C CA . TRP A 1 135 ? -9.028 -6.426 -5.113 1.00 87.56 135 TRP A CA 1
ATOM 1002 C C . TRP A 1 135 ? -8.916 -7.726 -5.910 1.00 87.56 135 TRP A C 1
ATOM 1004 O O . TRP A 1 135 ? -8.908 -8.793 -5.304 1.00 87.56 135 TRP A O 1
ATOM 1014 N N . ASP A 1 136 ? -8.776 -7.658 -7.234 1.00 84.69 136 ASP A N 1
ATOM 1015 C CA . ASP A 1 136 ? -8.488 -8.846 -8.040 1.00 84.69 136 ASP A CA 1
ATOM 1016 C C . ASP A 1 136 ? -7.139 -9.483 -7.674 1.00 84.69 136 ASP A C 1
ATOM 1018 O O . ASP A 1 136 ? -7.062 -10.680 -7.420 1.00 84.69 136 ASP A O 1
ATOM 1022 N N . ALA A 1 137 ? -6.098 -8.669 -7.491 1.00 84.12 137 ALA A N 1
ATOM 1023 C CA . ALA A 1 137 ? -4.792 -9.151 -7.045 1.00 84.12 137 ALA A CA 1
ATOM 1024 C C . ALA A 1 137 ? -4.858 -9.821 -5.658 1.00 84.12 137 ALA A C 1
ATOM 1026 O O . ALA A 1 137 ? -4.168 -10.805 -5.391 1.00 84.12 137 ALA A O 1
ATOM 1027 N N . ILE A 1 138 ? -5.734 -9.327 -4.774 1.00 87.94 138 ILE A N 1
ATOM 1028 C CA . ILE A 1 138 ? -5.988 -9.959 -3.472 1.00 87.94 138 ILE A CA 1
ATOM 1029 C C . ILE A 1 138 ? -6.667 -11.321 -3.653 1.00 87.94 138 ILE A C 1
ATOM 1031 O O . ILE A 1 138 ? -6.320 -12.266 -2.947 1.00 87.94 138 ILE A O 1
ATOM 1035 N N . TRP A 1 139 ? -7.611 -11.448 -4.588 1.00 92.00 139 TRP A N 1
ATOM 1036 C CA . TRP A 1 139 ? -8.235 -12.731 -4.917 1.00 92.00 139 TRP A CA 1
ATOM 1037 C C . TRP A 1 139 ? -7.211 -13.736 -5.464 1.00 92.00 139 TRP A C 1
ATOM 1039 O O . TRP A 1 139 ? -7.178 -14.876 -5.002 1.00 92.00 139 TRP A O 1
ATOM 1049 N N . GLU A 1 140 ? -6.336 -13.311 -6.379 1.00 87.06 140 GLU A N 1
ATOM 1050 C CA . GLU A 1 140 ? -5.277 -14.156 -6.953 1.00 87.06 140 GLU A CA 1
ATOM 1051 C C . GLU A 1 140 ? -4.292 -14.665 -5.894 1.00 87.06 140 GLU A C 1
ATOM 1053 O O . GLU A 1 140 ? -3.900 -15.834 -5.923 1.00 87.06 140 GLU A O 1
ATOM 1058 N N . ALA A 1 141 ? -3.931 -13.805 -4.936 1.00 85.19 141 ALA A N 1
ATOM 1059 C CA . ALA A 1 141 ? -3.027 -14.134 -3.837 1.00 85.19 141 ALA A CA 1
ATOM 1060 C C . ALA A 1 141 ? -3.688 -14.942 -2.702 1.00 85.19 141 ALA A C 1
ATOM 1062 O O . ALA A 1 141 ? -2.997 -15.430 -1.805 1.00 85.19 141 ALA A O 1
ATOM 1063 N N . SER A 1 142 ? -5.017 -15.075 -2.699 1.00 89.06 142 SER A N 1
ATOM 1064 C CA . SER A 1 142 ? -5.752 -15.749 -1.628 1.00 89.06 142 SER A CA 1
ATOM 1065 C C . SER A 1 142 ? -5.788 -17.266 -1.807 1.00 89.06 142 SER A C 1
ATOM 1067 O O . SER A 1 142 ? -5.802 -17.802 -2.917 1.00 89.06 142 SER A O 1
ATOM 1069 N N . THR A 1 143 ? -5.888 -17.982 -0.683 1.00 91.56 143 THR A N 1
ATOM 1070 C CA . THR A 1 143 ? -6.288 -19.396 -0.713 1.00 91.56 143 THR A CA 1
ATOM 1071 C C . THR A 1 143 ? -7.743 -19.484 -1.164 1.00 91.56 143 THR A C 1
ATOM 1073 O O . THR A 1 143 ? -8.599 -18.780 -0.626 1.00 91.56 143 THR A O 1
ATOM 1076 N N . ARG A 1 144 ? -8.011 -20.337 -2.155 1.00 96.06 144 ARG A N 1
ATOM 1077 C CA . ARG A 1 144 ? -9.325 -20.490 -2.785 1.00 96.06 144 ARG A CA 1
ATOM 1078 C C . ARG A 1 144 ? -9.855 -21.907 -2.608 1.00 96.06 144 ARG A C 1
ATOM 1080 O O . ARG A 1 144 ? -9.071 -22.851 -2.504 1.00 96.06 144 ARG A O 1
ATOM 1087 N N . ASP A 1 145 ? -11.175 -22.038 -2.558 1.00 95.75 145 ASP A N 1
ATOM 1088 C CA . ASP A 1 145 ? -11.849 -23.336 -2.605 1.00 95.75 145 ASP A CA 1
ATOM 1089 C C . ASP A 1 145 ? -11.927 -23.899 -4.040 1.00 95.75 145 ASP A C 1
ATOM 1091 O O . ASP A 1 145 ? -11.358 -23.341 -4.983 1.00 95.75 145 ASP A O 1
ATOM 1095 N N . GLY A 1 146 ? -12.612 -25.037 -4.202 1.00 96.38 146 GLY A N 1
ATOM 1096 C CA . GLY A 1 146 ? -12.757 -25.719 -5.493 1.00 96.38 146 GLY A CA 1
ATOM 1097 C C . GLY A 1 146 ? -13.529 -24.928 -6.553 1.00 96.38 146 GLY A C 1
ATOM 1098 O O . GLY A 1 146 ? -13.332 -25.177 -7.739 1.00 96.38 146 GLY A O 1
ATOM 1099 N N . ASP A 1 147 ? -14.337 -23.951 -6.137 1.00 96.56 147 ASP A N 1
ATOM 1100 C CA . ASP A 1 147 ? -15.116 -23.074 -7.017 1.00 96.56 147 ASP A CA 1
ATOM 1101 C C . ASP A 1 147 ? -14.403 -21.727 -7.252 1.00 96.56 147 ASP A C 1
ATOM 1103 O O . ASP A 1 147 ? -14.958 -20.795 -7.840 1.00 96.56 147 ASP A O 1
ATOM 1107 N N . GLY A 1 148 ? -13.152 -21.606 -6.792 1.00 96.56 148 GLY A N 1
ATOM 1108 C CA . GLY A 1 148 ? -12.338 -20.408 -6.948 1.00 96.56 148 GLY A CA 1
ATOM 1109 C C . GLY A 1 148 ? -12.693 -19.291 -5.969 1.00 96.56 148 GLY A C 1
ATOM 1110 O O . GLY A 1 148 ? -12.278 -18.155 -6.188 1.00 96.56 148 GLY A O 1
ATOM 1111 N N . ASN A 1 149 ? -13.438 -19.558 -4.896 1.00 97.94 149 ASN A N 1
ATOM 1112 C CA . ASN A 1 149 ? -13.837 -18.522 -3.950 1.00 97.94 149 ASN A CA 1
ATOM 1113 C C . ASN A 1 149 ? -12.790 -18.308 -2.860 1.00 97.94 149 ASN A C 1
ATOM 1115 O O . ASN A 1 149 ? -12.288 -19.257 -2.257 1.00 97.94 149 ASN A O 1
ATOM 1119 N N . ALA A 1 150 ? -12.511 -17.043 -2.561 1.00 97.19 150 ALA A N 1
ATOM 1120 C CA . ALA A 1 150 ? -11.696 -16.616 -1.434 1.00 97.19 150 ALA A CA 1
ATOM 1121 C C . ALA A 1 150 ? -12.587 -15.934 -0.389 1.00 97.19 150 ALA A C 1
ATOM 1123 O O . ALA A 1 150 ? -13.317 -14.993 -0.707 1.00 97.19 150 ALA A O 1
ATOM 1124 N N . ARG A 1 151 ? -12.516 -16.390 0.866 1.00 95.88 151 ARG A N 1
ATOM 1125 C CA . ARG A 1 151 ? -13.345 -15.883 1.970 1.00 95.88 151 ARG A CA 1
ATOM 1126 C C . ARG A 1 151 ? -12.522 -15.567 3.215 1.00 95.88 151 ARG A C 1
ATOM 1128 O O . ARG A 1 151 ? -11.609 -16.316 3.555 1.00 95.88 151 ARG A O 1
ATOM 1135 N N . ALA A 1 152 ? -12.868 -14.483 3.908 1.00 93.19 152 ALA A N 1
ATOM 1136 C CA . ALA A 1 152 ? -12.311 -14.133 5.213 1.00 93.19 152 ALA A CA 1
ATOM 1137 C C . ALA A 1 152 ? -13.352 -13.429 6.097 1.00 93.19 152 ALA A C 1
ATOM 1139 O O . ALA A 1 152 ? -14.032 -12.512 5.635 1.00 93.19 152 ALA A O 1
ATOM 1140 N N . GLY A 1 153 ? -13.418 -13.811 7.374 1.00 91.62 153 GLY A N 1
ATOM 1141 C CA . GLY A 1 153 ? -14.395 -13.287 8.332 1.00 91.62 153 GLY A CA 1
ATOM 1142 C C . GLY A 1 153 ? -15.685 -14.105 8.384 1.00 91.62 153 GLY A C 1
ATOM 1143 O O . GLY A 1 153 ? -15.695 -15.276 8.004 1.00 91.62 153 GLY A O 1
ATOM 1144 N N . ASP A 1 154 ? -16.755 -13.481 8.873 1.00 91.69 154 ASP A N 1
ATOM 1145 C CA . ASP A 1 154 ? -18.073 -14.102 9.041 1.00 91.69 154 ASP A CA 1
ATOM 1146 C C . ASP A 1 154 ? -18.848 -14.116 7.708 1.00 91.69 154 ASP A C 1
ATOM 1148 O O . ASP A 1 154 ? -19.540 -13.156 7.355 1.00 91.69 154 ASP A O 1
ATOM 1152 N N . VAL A 1 155 ? -18.615 -15.159 6.900 1.00 97.19 155 VAL A N 1
ATOM 1153 C CA . VAL A 1 155 ? -19.032 -15.228 5.491 1.00 97.19 155 VAL A CA 1
ATOM 1154 C C . VAL A 1 155 ? -19.501 -16.627 5.089 1.00 97.19 155 VAL A C 1
ATOM 1156 O O . VAL A 1 155 ? -18.736 -17.590 5.206 1.00 97.19 155 VAL A O 1
ATOM 1159 N N . ASP A 1 156 ? -20.674 -16.701 4.450 1.00 97.62 156 ASP A N 1
ATOM 1160 C CA . ASP A 1 156 ? -21.165 -17.904 3.766 1.00 97.62 156 ASP A CA 1
ATOM 1161 C C . ASP A 1 156 ? -21.416 -17.679 2.275 1.00 97.62 156 ASP A C 1
ATOM 1163 O O . ASP A 1 156 ? -21.883 -16.625 1.834 1.00 97.62 156 ASP A O 1
ATOM 1167 N N . LEU A 1 157 ? -21.141 -18.725 1.495 1.00 97.50 157 LEU A N 1
ATOM 1168 C CA . LEU A 1 157 ? -21.293 -18.749 0.046 1.00 97.50 157 LEU A CA 1
ATOM 1169 C C . LEU A 1 157 ? -22.184 -19.926 -0.363 1.00 97.50 157 LEU A C 1
ATOM 1171 O O . LEU A 1 157 ? -21.949 -21.061 0.054 1.00 97.50 157 LEU A O 1
ATOM 1175 N N . HIS A 1 158 ? -23.163 -19.678 -1.233 1.00 97.44 158 HIS A N 1
ATOM 1176 C CA . HIS A 1 158 ? -24.011 -20.722 -1.809 1.00 97.44 158 HIS A CA 1
ATOM 1177 C C . HIS A 1 158 ? -24.176 -20.539 -3.321 1.00 97.44 158 HIS A C 1
ATOM 1179 O O . HIS A 1 158 ? -24.778 -19.570 -3.777 1.00 97.44 158 HIS A O 1
ATOM 1185 N N . GLY A 1 159 ? -23.674 -21.491 -4.113 1.00 97.06 159 GLY A N 1
ATOM 1186 C CA . GLY A 1 159 ? -23.799 -21.450 -5.576 1.00 97.06 159 GLY A CA 1
ATOM 1187 C C . GLY A 1 159 ? -23.087 -20.254 -6.218 1.00 97.06 159 GLY A C 1
ATOM 1188 O O . GLY A 1 159 ? -23.628 -19.654 -7.141 1.00 97.06 159 GLY A O 1
ATOM 1189 N N . SER A 1 160 ? -21.913 -19.895 -5.699 1.00 97.94 160 SER A N 1
ATOM 1190 C CA . SER A 1 160 ? -21.097 -18.761 -6.147 1.00 97.94 160 SER A CA 1
ATOM 1191 C C . SER A 1 160 ? -19.711 -19.262 -6.562 1.00 97.94 160 SER A C 1
ATOM 1193 O O . SER A 1 160 ? -19.224 -20.232 -5.984 1.00 97.94 160 SER A O 1
ATOM 1195 N N . SER A 1 161 ? -19.077 -18.621 -7.543 1.00 97.88 161 SER A N 1
ATOM 1196 C CA . SER A 1 161 ? -17.745 -19.001 -8.044 1.00 97.88 161 SER A CA 1
ATOM 1197 C C . SER A 1 161 ? -16.876 -17.788 -8.376 1.00 97.88 161 SER A C 1
ATOM 1199 O O . SER A 1 161 ? -17.372 -16.727 -8.759 1.00 97.88 161 SER A O 1
ATOM 1201 N N . ASN A 1 162 ? -15.559 -17.938 -8.235 1.00 97.38 162 ASN A N 1
ATOM 1202 C CA . ASN A 1 162 ? -14.572 -16.873 -8.449 1.00 97.38 162 ASN A CA 1
ATOM 1203 C C . ASN A 1 162 ? -14.850 -15.575 -7.664 1.00 97.38 162 ASN A C 1
ATOM 1205 O O . ASN A 1 162 ? -14.531 -14.483 -8.146 1.00 97.38 162 ASN A O 1
ATOM 1209 N N . VAL A 1 163 ? -15.456 -15.665 -6.472 1.00 97.56 163 VAL A N 1
ATOM 1210 C CA . VAL A 1 163 ? -15.709 -14.481 -5.638 1.00 97.56 163 VAL A CA 1
ATOM 1211 C C . VAL A 1 163 ? -14.597 -14.233 -4.622 1.00 97.56 163 VAL A C 1
ATOM 1213 O O . VAL A 1 163 ? -13.983 -15.167 -4.106 1.00 97.56 163 VAL A O 1
ATOM 1216 N N . LEU A 1 164 ? -14.359 -12.964 -4.295 1.00 97.44 164 LEU A N 1
ATOM 1217 C CA . LEU A 1 164 ? -13.603 -12.555 -3.111 1.00 97.44 164 LEU A CA 1
ATOM 1218 C C . LEU A 1 164 ? -14.567 -11.922 -2.120 1.00 97.44 164 LEU A C 1
ATOM 1220 O O . LEU A 1 164 ? -15.172 -10.902 -2.436 1.00 97.44 164 LEU A O 1
ATOM 1224 N N . VAL A 1 165 ? -14.674 -12.474 -0.916 1.00 97.44 165 VAL A N 1
ATOM 1225 C CA . VAL A 1 165 ? -15.520 -11.908 0.137 1.00 97.44 165 VAL A CA 1
ATOM 1226 C C . VAL A 1 165 ? -14.718 -11.745 1.414 1.00 97.44 165 VAL A C 1
ATOM 1228 O O . VAL A 1 165 ? -14.145 -12.700 1.936 1.00 97.44 165 VAL A O 1
ATOM 1231 N N . ARG A 1 166 ? -14.658 -10.519 1.925 1.00 94.75 166 ARG A N 1
ATOM 1232 C CA . ARG A 1 166 ? -13.975 -10.204 3.178 1.00 94.75 166 ARG A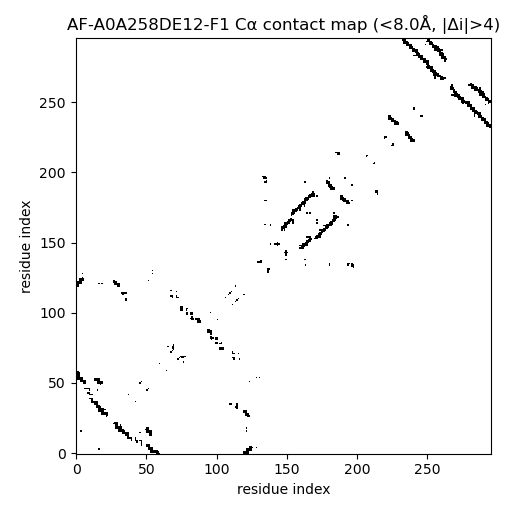 CA 1
ATOM 1233 C C . ARG A 1 166 ? -14.896 -9.385 4.061 1.00 94.75 166 ARG A C 1
ATOM 1235 O O . ARG A 1 166 ? -15.408 -8.367 3.605 1.00 94.75 166 ARG A O 1
ATOM 1242 N N . SER A 1 167 ? -15.068 -9.807 5.309 1.00 92.62 167 SER A N 1
ATOM 1243 C CA . SER A 1 167 ? -15.782 -9.024 6.310 1.00 92.62 167 SER A CA 1
ATOM 1244 C C . SER A 1 167 ? -14.983 -8.884 7.599 1.00 92.62 167 SER A C 1
ATOM 1246 O O . SER A 1 167 ? -14.496 -9.863 8.163 1.00 92.62 167 SER A O 1
ATOM 1248 N N . THR A 1 168 ? -14.871 -7.651 8.071 1.00 83.81 168 THR A N 1
ATOM 1249 C CA . THR A 1 168 ? -14.438 -7.284 9.429 1.00 83.81 168 THR A CA 1
ATOM 1250 C C . THR A 1 168 ? -15.594 -6.656 10.218 1.00 83.81 168 THR A C 1
ATOM 1252 O O . THR A 1 168 ? -15.398 -6.198 11.344 1.00 83.81 168 THR A O 1
ATOM 1255 N N . GLY A 1 169 ? -16.791 -6.601 9.620 1.00 79.62 169 GLY A N 1
ATOM 1256 C CA . GLY A 1 169 ? -17.991 -6.000 10.188 1.00 79.62 169 GLY A CA 1
ATOM 1257 C C . GLY A 1 169 ? -19.164 -6.973 10.218 1.00 79.62 169 GLY A C 1
ATOM 1258 O O . GLY A 1 169 ? -19.170 -7.872 11.056 1.00 79.62 169 GLY A O 1
ATOM 1259 N N . PRO A 1 170 ? -20.193 -6.777 9.377 1.00 88.81 170 PRO A N 1
ATOM 1260 C CA . PRO A 1 170 ? -21.393 -7.605 9.414 1.00 88.81 170 PRO A CA 1
ATOM 1261 C C . PRO A 1 170 ? -21.142 -9.017 8.870 1.00 88.81 170 PRO A C 1
ATOM 1263 O O . PRO A 1 170 ? -20.242 -9.231 8.059 1.00 88.81 170 PRO A O 1
ATOM 1266 N N . TYR A 1 171 ? -22.009 -9.961 9.230 1.00 94.94 171 TYR A N 1
ATOM 1267 C CA . TYR A 1 171 ? -22.145 -11.214 8.487 1.00 94.94 171 TYR A CA 1
ATOM 1268 C C . TYR A 1 171 ? -22.436 -10.934 7.003 1.00 94.94 171 TYR A C 1
ATOM 1270 O O . TYR A 1 171 ? -23.254 -10.062 6.682 1.00 94.94 171 TYR A O 1
ATOM 1278 N N . VAL A 1 172 ? -21.805 -11.688 6.099 1.00 97.81 172 VAL A N 1
ATOM 1279 C CA . VAL A 1 172 ? -22.034 -11.581 4.650 1.00 97.81 172 VAL A CA 1
ATOM 1280 C C . VAL A 1 172 ? -22.440 -12.933 4.064 1.00 97.81 172 VAL A C 1
ATOM 1282 O O . VAL A 1 172 ? -21.630 -13.850 3.963 1.00 97.81 172 VAL A O 1
ATOM 1285 N N . GLY A 1 173 ? -23.689 -13.029 3.606 1.00 97.62 173 GLY A N 1
ATOM 1286 C CA . GLY A 1 173 ? -24.183 -14.159 2.815 1.00 97.62 173 GLY A CA 1
ATOM 1287 C C . GLY A 1 173 ? -24.174 -13.839 1.320 1.00 97.62 173 GLY A C 1
ATOM 1288 O O . GLY A 1 173 ? -24.673 -12.790 0.907 1.00 97.62 173 GLY A O 1
ATOM 1289 N N . VAL A 1 174 ? -23.632 -14.740 0.498 1.00 97.88 174 VAL A N 1
ATOM 1290 C CA . VAL A 1 174 ? -23.489 -14.535 -0.953 1.00 97.88 174 VAL A CA 1
ATOM 1291 C C . VAL A 1 174 ? -24.044 -15.726 -1.720 1.00 97.88 174 VAL A C 1
ATOM 1293 O O . VAL A 1 174 ? -23.550 -16.847 -1.599 1.00 97.88 174 VAL A O 1
ATOM 1296 N N . ILE A 1 175 ? -25.071 -15.481 -2.534 1.00 97.94 175 ILE A N 1
ATOM 1297 C CA . ILE A 1 175 ? -25.836 -16.543 -3.190 1.00 97.94 175 ILE A CA 1
ATOM 1298 C C . ILE A 1 175 ? -25.933 -16.288 -4.693 1.00 97.94 175 ILE A C 1
ATOM 1300 O O . ILE A 1 175 ? -26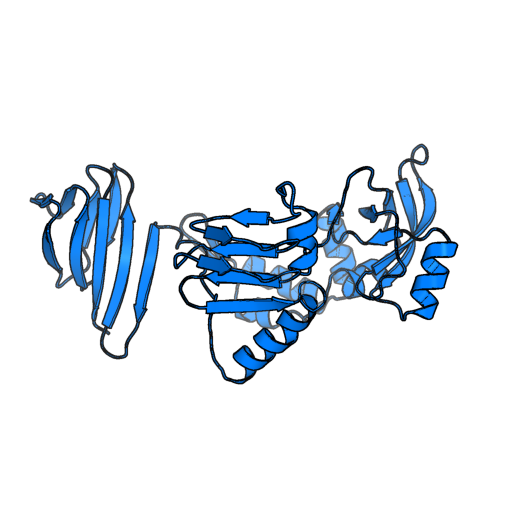.422 -15.237 -5.103 1.00 97.94 175 ILE A O 1
ATOM 1304 N N . GLY A 1 176 ? -25.536 -17.270 -5.506 1.00 97.69 176 GLY A N 1
ATOM 1305 C CA . GLY A 1 176 ? -25.827 -17.288 -6.944 1.00 97.69 176 GLY A CA 1
ATOM 1306 C C . GLY A 1 176 ? -25.075 -16.252 -7.781 1.00 97.69 176 GLY A C 1
ATOM 1307 O O . GLY A 1 176 ? -25.562 -15.874 -8.846 1.00 97.69 176 GLY A O 1
ATOM 1308 N N . VAL A 1 177 ? -23.932 -15.751 -7.306 1.00 97.38 177 VAL A N 1
ATOM 1309 C CA . VAL A 1 177 ? -23.168 -14.688 -7.980 1.00 97.38 177 VAL A CA 1
ATOM 1310 C C . VAL A 1 177 ? -21.727 -15.107 -8.214 1.00 97.38 177 VAL A C 1
ATOM 1312 O O . VAL A 1 177 ? -21.138 -15.829 -7.416 1.00 97.38 177 VAL A O 1
ATOM 1315 N N . ASN A 1 178 ? -21.153 -14.634 -9.318 1.00 97.56 178 ASN A N 1
ATOM 1316 C CA . ASN A 1 178 ? -19.833 -15.051 -9.772 1.00 97.56 178 ASN A CA 1
ATOM 1317 C C . ASN A 1 178 ? -18.956 -13.847 -10.108 1.00 97.56 178 ASN A C 1
ATOM 1319 O O . ASN A 1 178 ? -19.472 -12.795 -10.485 1.00 97.56 178 ASN A O 1
ATOM 1323 N N . ASP A 1 179 ? -17.640 -14.021 -9.991 1.00 97.25 179 ASP A N 1
ATOM 1324 C CA . ASP A 1 179 ? -16.627 -13.036 -10.394 1.00 97.25 179 ASP A CA 1
ATOM 1325 C C . ASP A 1 179 ? -16.781 -11.653 -9.735 1.00 97.25 179 ASP A C 1
ATOM 1327 O O . ASP A 1 179 ? -16.420 -10.626 -10.321 1.00 97.25 179 ASP A O 1
ATOM 1331 N N . ILE A 1 180 ? -17.301 -11.604 -8.506 1.00 97.31 180 ILE A N 1
ATOM 1332 C CA . ILE A 1 180 ? -17.456 -10.368 -7.733 1.00 97.31 180 ILE A CA 1
ATOM 1333 C C . ILE A 1 180 ? -16.501 -10.293 -6.544 1.00 97.31 180 ILE A C 1
ATOM 1335 O O . ILE A 1 180 ? -16.080 -11.293 -5.968 1.00 97.31 180 ILE A O 1
ATOM 1339 N N . VAL A 1 181 ? -16.207 -9.064 -6.152 1.00 97.12 181 VAL A N 1
ATOM 1340 C CA . VAL A 1 181 ? -15.529 -8.700 -4.917 1.00 97.12 181 VAL A CA 1
ATOM 1341 C C . VAL A 1 181 ? -16.565 -8.081 -3.988 1.00 97.12 181 VAL A C 1
ATOM 1343 O O . VAL A 1 181 ? -17.268 -7.153 -4.387 1.00 97.12 181 VAL A O 1
ATOM 1346 N N . ILE A 1 182 ? -16.622 -8.559 -2.747 1.00 97.06 182 ILE A N 1
ATOM 1347 C CA . ILE A 1 182 ? -17.387 -7.973 -1.650 1.00 97.06 182 ILE A CA 1
ATOM 1348 C C . ILE A 1 182 ? -16.432 -7.709 -0.486 1.00 97.06 182 ILE A C 1
ATOM 1350 O O . ILE A 1 182 ? -15.802 -8.626 0.039 1.00 97.06 182 ILE A O 1
ATOM 1354 N N . VAL A 1 183 ? -16.334 -6.453 -0.066 1.00 94.38 183 VAL A N 1
ATOM 1355 C CA . VAL A 1 183 ? -15.541 -6.051 1.101 1.00 94.38 183 VAL A CA 1
ATOM 1356 C C . VAL A 1 183 ? -16.452 -5.298 2.047 1.00 94.38 183 VAL A C 1
ATOM 1358 O O . VAL A 1 183 ? -16.925 -4.214 1.712 1.00 94.38 183 VAL A O 1
ATOM 1361 N N . ALA A 1 184 ? -16.722 -5.894 3.201 1.00 93.12 184 ALA A N 1
ATOM 1362 C CA . ALA A 1 184 ? -17.577 -5.344 4.236 1.00 93.12 184 ALA A CA 1
ATOM 1363 C C . ALA A 1 184 ? -16.727 -4.924 5.437 1.00 93.12 184 ALA A C 1
ATOM 1365 O O . ALA A 1 184 ? -16.312 -5.740 6.259 1.00 93.12 184 ALA A O 1
ATOM 1366 N N . GLU A 1 185 ? -16.482 -3.625 5.530 1.00 88.00 185 GLU A N 1
ATOM 1367 C CA . GLU A 1 185 ? -15.999 -2.983 6.743 1.00 88.00 185 GLU A CA 1
ATOM 1368 C C . GLU A 1 185 ? -17.211 -2.514 7.567 1.00 88.00 185 GLU A C 1
ATOM 1370 O O . GLU A 1 185 ? -18.323 -2.391 7.040 1.00 88.00 185 GLU A O 1
ATOM 1375 N N . PRO A 1 186 ? -17.054 -2.211 8.862 1.00 81.00 186 PRO A N 1
ATOM 1376 C CA . PRO A 1 186 ? -18.217 -1.894 9.692 1.00 81.00 186 PRO A CA 1
ATOM 1377 C C . PRO A 1 186 ? -18.933 -0.587 9.318 1.00 81.00 186 PRO A C 1
ATOM 1379 O O . PRO A 1 186 ? -20.083 -0.397 9.700 1.00 81.00 186 PRO A O 1
ATOM 1382 N N . ASP A 1 187 ? -18.274 0.317 8.588 1.00 78.69 187 ASP A N 1
ATOM 1383 C CA . ASP A 1 187 ? -18.824 1.603 8.145 1.00 78.69 187 ASP A CA 1
ATOM 1384 C C . ASP A 1 187 ? -18.973 1.722 6.616 1.00 78.69 187 ASP A C 1
ATOM 1386 O O . ASP A 1 187 ? -19.465 2.742 6.122 1.00 78.69 187 ASP A O 1
ATOM 1390 N N . ALA A 1 188 ? -18.574 0.698 5.853 1.00 87.50 188 ALA A N 1
ATOM 1391 C CA . ALA A 1 188 ? -18.647 0.706 4.396 1.00 87.50 188 ALA A CA 1
ATOM 1392 C C . ALA A 1 188 ? -18.687 -0.705 3.796 1.00 87.50 188 ALA A C 1
ATOM 1394 O O . ALA A 1 188 ? -17.939 -1.590 4.198 1.00 87.50 188 ALA A O 1
ATOM 1395 N N . VAL A 1 189 ? -19.496 -0.879 2.748 1.00 93.00 189 VAL A N 1
ATOM 1396 C CA . VAL A 1 189 ? -19.492 -2.090 1.919 1.00 93.00 189 VAL A CA 1
ATOM 1397 C C . VAL A 1 189 ? -19.144 -1.714 0.486 1.00 93.00 189 VAL A C 1
ATOM 1399 O O . VAL A 1 189 ? -19.780 -0.844 -0.111 1.00 93.00 189 VAL A O 1
ATOM 1402 N N . LEU A 1 190 ? -18.141 -2.385 -0.068 1.00 93.69 190 LEU A N 1
ATOM 1403 C CA . LEU A 1 190 ? -17.809 -2.355 -1.483 1.00 93.69 190 LEU A CA 1
ATOM 1404 C C . LEU A 1 190 ? -18.324 -3.633 -2.141 1.00 93.69 190 LEU A C 1
ATOM 1406 O O . LEU A 1 190 ? -18.037 -4.728 -1.665 1.00 93.69 190 LEU A O 1
ATOM 1410 N N . VAL A 1 191 ? -19.010 -3.478 -3.273 1.00 96.31 191 VAL A N 1
ATOM 1411 C CA . VAL A 1 191 ? -19.330 -4.574 -4.189 1.00 96.31 191 VAL A CA 1
ATOM 1412 C C . VAL A 1 191 ? -18.933 -4.151 -5.595 1.00 96.31 191 VAL A C 1
ATOM 1414 O O . VAL A 1 191 ? -19.354 -3.093 -6.064 1.00 96.31 191 VAL A O 1
ATOM 1417 N N . CYS A 1 192 ? -18.128 -4.956 -6.277 1.00 95.56 192 CYS A N 1
ATOM 1418 C CA . CYS A 1 192 ? -17.805 -4.732 -7.683 1.00 95.56 192 CYS A CA 1
ATOM 1419 C C . CYS A 1 192 ? -17.523 -6.047 -8.403 1.00 95.56 192 CYS A C 1
ATOM 1421 O O . CYS A 1 192 ? -17.247 -7.068 -7.779 1.00 95.56 192 CYS A O 1
ATOM 1423 N N . HIS A 1 193 ? -17.575 -6.030 -9.732 1.00 95.94 193 HIS A N 1
ATOM 1424 C CA . HIS A 1 193 ? -17.021 -7.134 -10.502 1.00 95.94 193 HIS A CA 1
ATOM 1425 C C . HIS A 1 193 ? -15.499 -7.133 -10.333 1.00 95.94 193 HIS A C 1
ATOM 1427 O O . HIS A 1 193 ? -14.855 -6.085 -10.387 1.00 95.94 193 HIS A O 1
ATOM 1433 N N . ARG A 1 194 ? -14.913 -8.317 -10.169 1.00 92.00 194 ARG A N 1
ATOM 1434 C CA . ARG A 1 194 ? -13.479 -8.535 -9.975 1.00 92.00 194 ARG A CA 1
ATOM 1435 C C . ARG A 1 194 ? -12.606 -7.815 -11.016 1.00 92.00 194 ARG A C 1
ATOM 1437 O O . ARG A 1 194 ? -11.686 -7.094 -10.634 1.00 92.00 194 ARG A O 1
ATOM 1444 N N . LYS A 1 195 ? -12.977 -7.879 -12.301 1.00 89.94 195 LYS A N 1
ATOM 1445 C CA . LYS A 1 195 ? -12.279 -7.188 -13.405 1.00 89.94 195 LYS A CA 1
ATOM 1446 C C . LYS A 1 195 ? -12.291 -5.654 -13.297 1.00 89.94 195 LYS A C 1
ATOM 1448 O O . LYS A 1 195 ? -11.401 -4.994 -13.817 1.00 89.94 195 LYS A O 1
ATOM 1453 N N . ASP A 1 196 ? -13.290 -5.093 -12.616 1.00 88.81 196 ASP A N 1
ATOM 1454 C CA . ASP A 1 196 ? -13.494 -3.648 -12.471 1.00 88.81 196 ASP A CA 1
ATOM 1455 C C . ASP A 1 196 ? -12.926 -3.126 -11.137 1.00 88.81 196 ASP A C 1
ATOM 1457 O O . ASP A 1 196 ? -13.116 -1.964 -10.777 1.00 88.81 196 ASP A O 1
ATOM 1461 N N . SER A 1 197 ? -12.210 -3.962 -10.376 1.00 85.06 197 SER A N 1
ATOM 1462 C CA . SER A 1 197 ? -11.717 -3.633 -9.031 1.00 85.06 197 SER A CA 1
ATOM 1463 C C . SER A 1 197 ? -10.741 -2.448 -8.980 1.00 85.06 197 SER A C 1
ATOM 1465 O O . SER A 1 197 ? -10.631 -1.798 -7.941 1.00 85.06 197 SER A O 1
ATOM 1467 N N . GLN A 1 198 ? -10.102 -2.091 -10.096 1.00 79.69 198 GLN A N 1
ATOM 1468 C CA . GLN A 1 198 ? -9.283 -0.875 -10.215 1.00 79.69 198 GLN A CA 1
ATOM 1469 C C . GLN A 1 198 ? -10.119 0.421 -10.141 1.00 79.69 198 GLN A C 1
ATOM 1471 O O . GLN A 1 198 ? -9.643 1.456 -9.668 1.00 79.69 198 GLN A O 1
ATOM 1476 N N . ALA A 1 199 ? -11.398 0.380 -10.538 1.00 85.44 199 ALA A N 1
ATOM 1477 C CA . ALA A 1 199 ? -12.293 1.542 -10.523 1.00 85.44 199 ALA A CA 1
ATOM 1478 C C . ALA A 1 199 ? -12.694 1.992 -9.104 1.00 85.44 199 ALA A C 1
ATOM 1480 O O . ALA A 1 199 ? -13.269 3.069 -8.926 1.00 85.44 199 ALA A O 1
ATOM 1481 N N . VAL A 1 200 ? -12.349 1.217 -8.069 1.00 86.88 200 VAL A N 1
ATOM 1482 C CA . VAL A 1 200 ? -12.579 1.575 -6.658 1.00 86.88 200 VAL A CA 1
ATOM 1483 C C . VAL A 1 200 ? -11.933 2.915 -6.309 1.00 86.88 200 VAL A C 1
ATOM 1485 O O . VAL A 1 200 ? -12.509 3.695 -5.549 1.00 86.88 200 VAL A O 1
ATOM 1488 N N . LYS A 1 201 ? -10.787 3.242 -6.919 1.00 82.81 201 LYS A N 1
ATOM 1489 C CA . LYS A 1 201 ? -10.129 4.541 -6.735 1.00 82.81 201 LYS A CA 1
ATOM 1490 C C . LYS A 1 201 ? -11.046 5.711 -7.101 1.00 82.81 201 LYS A C 1
ATOM 1492 O O . LYS A 1 201 ? -11.136 6.670 -6.341 1.00 82.81 201 LYS A O 1
ATOM 1497 N N . THR A 1 202 ? -11.784 5.607 -8.206 1.00 86.12 202 THR A N 1
ATOM 1498 C CA . THR A 1 202 ? -12.748 6.629 -8.640 1.00 86.12 202 THR A CA 1
ATOM 1499 C C . THR A 1 202 ? -13.856 6.831 -7.606 1.00 86.12 202 THR A C 1
ATOM 1501 O O . THR A 1 202 ? -14.250 7.966 -7.332 1.00 86.12 202 THR A O 1
ATOM 1504 N N . LEU A 1 203 ? -14.332 5.746 -6.989 1.00 87.12 203 LEU A N 1
ATOM 1505 C CA . LEU A 1 203 ? -15.347 5.804 -5.937 1.00 87.12 203 LEU A CA 1
ATOM 1506 C C . LEU A 1 203 ? -14.807 6.507 -4.682 1.00 87.12 203 LEU A C 1
ATOM 1508 O O . LEU A 1 203 ? -15.462 7.404 -4.150 1.00 87.12 203 LEU A O 1
ATOM 1512 N N . VAL A 1 204 ? -13.594 6.155 -4.247 1.00 85.50 204 VAL A N 1
ATOM 1513 C CA . VAL A 1 204 ? -12.924 6.777 -3.092 1.00 85.50 204 VAL A CA 1
ATOM 1514 C C . VAL A 1 204 ? -12.661 8.267 -3.327 1.00 85.50 204 VAL A C 1
ATOM 1516 O O . VAL A 1 204 ? -12.924 9.086 -2.445 1.00 85.50 204 VAL A O 1
ATOM 1519 N N . ASP A 1 205 ? -12.186 8.645 -4.513 1.00 84.19 205 ASP A N 1
ATOM 1520 C CA . ASP A 1 205 ? -11.936 10.047 -4.858 1.00 84.19 205 ASP A CA 1
ATOM 1521 C C . ASP A 1 205 ? -13.244 10.860 -4.878 1.00 84.19 205 ASP A C 1
ATOM 1523 O O . ASP A 1 205 ? -13.292 11.981 -4.363 1.00 84.19 205 ASP A O 1
ATOM 1527 N N . GLY A 1 206 ? -14.342 10.267 -5.359 1.00 86.81 206 GLY A N 1
ATOM 1528 C CA . GLY A 1 206 ? -15.675 10.872 -5.306 1.00 86.81 206 GLY A CA 1
ATOM 1529 C C . GLY A 1 206 ? -16.211 11.075 -3.882 1.00 86.81 206 GLY A C 1
ATOM 1530 O O . GLY A 1 206 ? -16.889 12.069 -3.618 1.00 86.81 206 GLY A O 1
ATOM 1531 N N . LEU A 1 207 ? -15.903 10.172 -2.947 1.00 85.06 207 LEU A N 1
ATOM 1532 C CA . LEU A 1 207 ? -16.257 10.329 -1.530 1.00 85.06 207 LEU A CA 1
ATOM 1533 C C . LEU A 1 207 ? -15.467 11.461 -0.870 1.00 85.06 207 LEU A C 1
ATOM 1535 O O . LEU A 1 207 ? -16.061 12.299 -0.187 1.00 85.06 207 LEU A O 1
ATOM 1539 N N . LYS A 1 208 ? -14.156 11.538 -1.135 1.00 80.44 208 LYS A N 1
ATOM 1540 C CA . LYS A 1 208 ? -13.291 12.624 -0.648 1.00 80.44 208 LYS A CA 1
ATOM 1541 C C . LYS A 1 208 ? -13.771 13.988 -1.133 1.00 80.44 208 LYS A C 1
ATOM 1543 O O . LYS A 1 208 ? -13.862 14.913 -0.333 1.00 80.44 208 LYS A O 1
ATOM 1548 N N . ALA A 1 209 ? -14.145 14.098 -2.409 1.00 84.81 209 ALA A N 1
ATOM 1549 C CA . ALA A 1 209 ? -14.686 15.333 -2.979 1.00 84.81 209 ALA A CA 1
ATOM 1550 C C . ALA A 1 209 ? -15.989 15.792 -2.297 1.00 84.81 209 ALA A C 1
ATOM 1552 O O . ALA A 1 209 ? -16.285 16.983 -2.262 1.00 84.81 209 ALA A O 1
ATOM 1553 N N . LYS A 1 210 ? -16.754 14.857 -1.721 1.00 85.69 210 LYS A N 1
ATOM 1554 C CA . LYS A 1 210 ? -17.979 15.128 -0.952 1.00 85.69 210 LYS A CA 1
ATOM 1555 C C . LYS A 1 210 ? -17.725 15.306 0.551 1.00 85.69 210 LYS A C 1
ATOM 1557 O O . LYS A 1 210 ? -18.685 15.400 1.308 1.00 85.69 210 LYS A O 1
ATOM 1562 N N . GLY A 1 211 ? -16.466 15.301 0.996 1.00 79.00 211 GLY A N 1
ATOM 1563 C CA . GLY A 1 211 ? -16.101 15.407 2.412 1.00 79.00 211 GLY A CA 1
ATOM 1564 C C . GLY A 1 211 ? -16.507 14.197 3.259 1.00 79.00 211 GLY A C 1
ATOM 1565 O O . GLY A 1 211 ? -16.567 14.297 4.481 1.00 79.00 211 GLY A O 1
ATOM 1566 N N . ARG A 1 212 ? -16.806 13.050 2.637 1.00 74.31 212 ARG A N 1
ATOM 1567 C CA . ARG A 1 212 ? -17.264 11.851 3.345 1.00 74.31 212 ARG A CA 1
ATOM 1568 C C . ARG A 1 212 ? -16.073 10.952 3.679 1.00 74.31 212 ARG A C 1
ATOM 1570 O O . ARG A 1 212 ? -15.519 10.308 2.792 1.00 74.31 212 ARG A O 1
ATOM 1577 N N . SER A 1 213 ? -15.703 10.902 4.959 1.00 71.38 213 SER A N 1
ATOM 1578 C CA . SER A 1 213 ? -14.702 9.965 5.484 1.00 71.38 213 SER A CA 1
ATOM 1579 C C . SER A 1 213 ? -15.386 8.658 5.881 1.00 71.38 213 SER A C 1
ATOM 1581 O O . SER A 1 213 ? -16.165 8.643 6.827 1.00 71.38 213 SER A O 1
ATOM 1583 N N . ILE A 1 214 ? -15.127 7.586 5.137 1.00 70.94 214 ILE A N 1
ATOM 1584 C CA . ILE A 1 214 ? -15.572 6.214 5.432 1.00 70.94 214 ILE A CA 1
ATOM 1585 C C . ILE A 1 214 ? -14.397 5.259 5.218 1.00 70.94 214 ILE A C 1
ATOM 1587 O O . ILE A 1 214 ? -13.465 5.603 4.485 1.00 70.94 214 ILE A O 1
ATOM 1591 N N . ALA A 1 215 ? -14.431 4.088 5.854 1.00 60.53 215 ALA A N 1
ATOM 1592 C CA . ALA A 1 215 ? -13.335 3.121 5.892 1.00 60.53 215 ALA A CA 1
ATOM 1593 C C . ALA A 1 215 ? -12.012 3.745 6.380 1.00 60.53 215 ALA A C 1
ATOM 1595 O O . ALA A 1 215 ? -10.919 3.329 6.003 1.00 60.53 215 ALA A O 1
ATOM 1596 N N . SER A 1 216 ? -12.104 4.778 7.224 1.00 56.12 216 SER A N 1
ATOM 1597 C CA . SER A 1 216 ? -10.956 5.504 7.768 1.00 56.12 216 SER A CA 1
ATOM 1598 C C . SER A 1 216 ? -10.552 4.991 9.144 1.00 56.12 216 SER A C 1
ATOM 1600 O O . SER A 1 216 ? -9.991 5.767 9.920 1.00 56.12 216 SER A O 1
ATOM 1602 N N . ARG A 1 217 ? -10.851 3.722 9.474 1.00 51.16 217 ARG A N 1
ATOM 1603 C CA . ARG A 1 217 ? -10.335 3.089 10.693 1.00 51.16 217 ARG A CA 1
ATOM 1604 C C . ARG A 1 217 ? -8.820 3.181 10.659 1.00 51.16 217 ARG A C 1
ATOM 1606 O O . ARG A 1 217 ? -8.131 2.377 10.039 1.00 51.16 217 ARG A O 1
ATOM 1613 N N . LYS A 1 218 ? -8.303 4.192 11.348 1.00 47.56 218 LYS A N 1
ATOM 1614 C CA . LYS A 1 218 ? -6.942 4.170 11.842 1.00 47.56 218 LYS A CA 1
ATOM 1615 C C . LYS A 1 218 ? -6.888 2.929 12.723 1.00 47.56 218 LYS A C 1
ATOM 1617 O O . LYS A 1 218 ? -7.747 2.758 13.589 1.00 47.56 218 LYS A O 1
ATOM 1622 N N . SER A 1 219 ? -5.943 2.043 12.418 1.00 41.53 219 SER A N 1
ATOM 1623 C CA . SER A 1 219 ? -5.532 0.955 13.300 1.00 41.53 219 SER A CA 1
ATOM 1624 C C . SER A 1 219 ? -5.603 1.432 14.747 1.00 41.53 219 SER A C 1
ATOM 1626 O O . SER A 1 219 ? -5.168 2.557 15.002 1.00 41.53 219 SER A O 1
ATOM 1628 N N . ALA A 1 220 ? -6.193 0.602 15.614 1.00 44.91 220 ALA A N 1
ATOM 1629 C CA . ALA A 1 220 ? -6.355 0.788 17.055 1.00 44.91 220 ALA A CA 1
ATOM 1630 C C . ALA A 1 220 ? -5.443 1.879 17.632 1.00 44.91 220 ALA A C 1
ATOM 1632 O O . ALA A 1 220 ? -4.226 1.825 17.427 1.00 44.91 220 ALA A O 1
ATOM 1633 N N . SER A 1 221 ? -6.015 2.861 18.345 1.00 51.47 221 SER A N 1
ATOM 1634 C CA . SER A 1 221 ? -5.173 3.861 19.005 1.00 51.47 221 SER A CA 1
ATOM 1635 C C . SER A 1 221 ? -4.119 3.135 19.850 1.00 51.47 221 SER A C 1
ATOM 1637 O O . SER A 1 221 ? -4.453 2.110 20.451 1.00 51.47 221 SER A O 1
ATOM 1639 N N . PRO A 1 222 ? -2.881 3.652 19.927 1.00 50.59 222 PRO A N 1
ATOM 1640 C CA . PRO A 1 222 ? -1.747 2.992 20.586 1.00 50.59 222 PRO A CA 1
ATOM 1641 C C . PRO A 1 222 ? -2.023 2.502 22.018 1.00 50.59 222 PRO A C 1
ATOM 1643 O O . PRO A 1 222 ? -1.354 1.595 22.493 1.00 50.59 222 PRO A O 1
ATOM 1646 N N . ASN A 1 223 ? -3.044 3.065 22.669 1.00 60.47 223 ASN A N 1
ATOM 1647 C CA . ASN A 1 223 ? -3.414 2.825 24.062 1.00 60.47 223 ASN A CA 1
ATOM 1648 C C . ASN A 1 223 ? -4.690 1.959 24.191 1.00 60.47 223 ASN A C 1
ATOM 1650 O O . ASN A 1 223 ? -5.429 2.084 25.161 1.00 60.47 223 ASN A O 1
ATOM 1654 N N . GLY A 1 224 ? -5.056 1.196 23.153 1.00 66.69 224 GLY A N 1
ATOM 1655 C CA . GLY A 1 224 ? -6.271 0.370 23.157 1.00 66.69 224 GLY A CA 1
ATOM 1656 C C . GLY A 1 224 ? -7.591 1.149 23.034 1.00 66.69 224 GLY A C 1
ATOM 1657 O O . GLY A 1 224 ? -8.658 0.569 23.245 1.00 66.69 224 GLY A O 1
ATOM 1658 N N . THR A 1 225 ? -7.539 2.440 22.685 1.00 80.69 225 THR A N 1
ATOM 1659 C CA . THR A 1 225 ? -8.716 3.313 22.518 1.00 80.69 225 THR A CA 1
ATOM 1660 C C . THR A 1 225 ? -9.287 3.252 21.097 1.00 80.69 225 THR A C 1
ATOM 1662 O O . THR A 1 225 ? -8.590 3.461 20.102 1.00 80.69 225 THR A O 1
ATOM 1665 N N . GLU A 1 226 ? -10.591 3.041 20.993 1.00 82.38 226 GLU A N 1
ATOM 1666 C CA . GLU A 1 226 ? -11.373 3.016 19.760 1.00 82.38 226 GLU A CA 1
ATOM 1667 C C . GLU A 1 226 ? -12.558 3.980 19.902 1.00 82.38 226 GLU A C 1
ATOM 1669 O O . GLU A 1 226 ? -13.438 3.770 20.730 1.00 82.38 226 GLU A O 1
ATOM 1674 N N . THR A 1 227 ? -12.609 5.055 19.113 1.00 83.25 227 THR A N 1
ATOM 1675 C CA . THR A 1 227 ? -13.787 5.939 19.092 1.00 83.25 227 THR A CA 1
ATOM 1676 C C . THR A 1 227 ? -14.943 5.225 18.395 1.00 83.25 227 THR A C 1
ATOM 1678 O O . THR A 1 227 ? -14.847 4.913 17.210 1.00 83.25 227 THR A O 1
ATOM 1681 N N . LEU A 1 228 ? -16.035 4.980 19.122 1.00 81.62 228 LEU A N 1
ATOM 1682 C CA . LEU A 1 228 ? -17.232 4.324 18.595 1.00 81.62 228 LEU A CA 1
ATOM 1683 C C . LEU A 1 228 ? -18.198 5.325 17.958 1.00 81.62 228 LEU A C 1
ATOM 1685 O O . LEU A 1 228 ? -18.758 5.058 16.899 1.00 81.62 228 LEU A O 1
ATOM 1689 N N . VAL A 1 229 ? -18.411 6.469 18.615 1.00 82.69 229 VAL A N 1
ATOM 1690 C CA . VAL A 1 229 ? -19.366 7.504 18.194 1.00 82.69 229 VAL A CA 1
ATOM 1691 C C . VAL A 1 229 ? -18.797 8.881 18.524 1.00 82.69 229 VAL A C 1
ATOM 1693 O O . VAL A 1 229 ? -18.210 9.069 19.585 1.00 82.69 229 VAL A O 1
ATOM 1696 N N . SER A 1 230 ? -18.996 9.849 17.632 1.00 83.75 230 SER A N 1
ATOM 1697 C CA . SER A 1 230 ? -18.694 11.264 17.865 1.00 83.75 230 SER A CA 1
ATOM 1698 C C . SER A 1 230 ? -19.888 12.108 17.422 1.00 83.75 230 SER A C 1
ATOM 1700 O O . SER A 1 230 ? -20.381 11.937 16.306 1.00 83.75 230 SER A O 1
ATOM 1702 N N . THR A 1 231 ? -20.383 12.975 18.306 1.00 83.19 231 THR A N 1
ATOM 1703 C CA . THR A 1 231 ? -21.532 13.869 18.074 1.00 83.19 231 THR A CA 1
ATOM 1704 C C . THR A 1 231 ? -21.183 15.308 18.469 1.00 83.19 231 THR A C 1
ATOM 1706 O O . THR A 1 231 ? -20.079 15.574 18.939 1.00 83.19 231 THR A O 1
ATOM 1709 N N . ASP A 1 232 ? -22.126 16.243 18.318 1.00 84.19 232 ASP A N 1
ATOM 1710 C CA . ASP A 1 232 ? -21.945 17.625 18.786 1.00 84.19 232 ASP A CA 1
ATOM 1711 C C . ASP A 1 232 ? -21.913 17.742 20.321 1.00 84.19 232 ASP A C 1
ATOM 1713 O O . ASP A 1 232 ? -21.329 18.687 20.837 1.00 84.19 232 ASP A O 1
ATOM 1717 N N . GLY A 1 233 ? -22.521 16.797 21.052 1.00 83.75 233 GLY A N 1
ATOM 1718 C CA . GLY A 1 233 ? -22.635 16.860 22.516 1.00 83.75 233 GLY A CA 1
ATOM 1719 C C . GLY A 1 233 ? -21.706 15.918 23.284 1.00 83.75 233 GLY A C 1
ATOM 1720 O O . GLY A 1 233 ? -21.432 16.156 24.458 1.00 83.75 233 GLY A O 1
ATOM 1721 N N . PHE A 1 234 ? -21.240 14.837 22.658 1.00 88.88 234 PHE A N 1
ATOM 1722 C CA . PHE A 1 234 ? -20.383 13.848 23.312 1.00 88.88 234 PHE A CA 1
ATOM 1723 C C . PHE A 1 234 ? -19.588 12.993 22.321 1.00 88.88 234 PHE A C 1
ATOM 1725 O O . PHE A 1 234 ? -20.009 12.776 21.179 1.00 88.88 234 PHE A O 1
ATOM 1732 N N . ASP A 1 235 ? -18.488 12.432 22.818 1.00 89.00 235 ASP A N 1
ATOM 1733 C CA . ASP A 1 235 ? -17.686 11.392 22.178 1.00 89.00 235 ASP A CA 1
ATOM 1734 C C . ASP A 1 235 ? -17.743 10.104 23.019 1.00 89.00 235 ASP A C 1
ATOM 1736 O O . ASP A 1 235 ? -17.552 10.142 24.234 1.00 89.00 235 ASP A O 1
ATOM 1740 N N . VAL A 1 236 ? -17.986 8.956 22.382 1.00 91.62 236 VAL A N 1
ATOM 1741 C CA . VAL A 1 236 ? -17.976 7.630 23.021 1.00 91.62 236 VAL A CA 1
ATOM 1742 C C . VAL A 1 236 ? -16.765 6.847 22.541 1.00 91.62 236 VAL A C 1
ATOM 1744 O O . VAL A 1 236 ? -16.598 6.603 21.344 1.00 91.62 236 VAL A O 1
ATOM 1747 N N . GLU A 1 237 ? -15.938 6.412 23.481 1.00 93.12 237 GLU A N 1
ATOM 1748 C CA . GLU A 1 237 ? -14.738 5.619 23.235 1.00 93.12 237 GLU A CA 1
ATOM 1749 C C . GLU A 1 237 ? -14.839 4.256 23.917 1.00 93.12 237 GLU A C 1
ATOM 1751 O O . GLU A 1 237 ? -15.245 4.155 25.068 1.00 93.12 237 GLU A O 1
ATOM 1756 N N . LEU A 1 238 ? -14.413 3.205 23.231 1.00 91.44 238 LEU A N 1
ATOM 1757 C CA . LEU A 1 238 ? -14.123 1.907 23.813 1.00 91.44 238 LEU A CA 1
ATOM 1758 C C . LEU A 1 238 ? -12.633 1.854 24.143 1.00 91.44 238 LEU A C 1
ATOM 1760 O O . LEU A 1 238 ? -11.799 2.021 23.258 1.00 91.44 238 LEU A O 1
ATOM 1764 N N . ARG A 1 239 ? -12.279 1.626 25.403 1.00 91.94 239 ARG A N 1
ATOM 1765 C CA . ARG A 1 239 ? -10.889 1.500 25.848 1.00 91.94 239 ARG A CA 1
ATOM 1766 C C . ARG A 1 239 ? -10.637 0.092 26.347 1.00 91.94 239 ARG A C 1
ATOM 1768 O O . ARG A 1 239 ? -11.421 -0.430 27.135 1.00 91.94 239 ARG A O 1
ATOM 1775 N N . ARG A 1 240 ? -9.555 -0.524 25.883 1.00 89.94 240 ARG A N 1
ATOM 1776 C CA . ARG A 1 240 ? -9.128 -1.861 26.301 1.00 89.94 240 ARG A CA 1
ATOM 1777 C C . ARG A 1 240 ? -7.773 -1.764 26.976 1.00 89.94 240 ARG A C 1
ATOM 1779 O O . ARG A 1 240 ? -6.864 -1.163 26.418 1.00 89.94 240 ARG A O 1
ATOM 1786 N N . ALA A 1 241 ? -7.661 -2.382 28.141 1.00 88.69 241 ALA A N 1
ATOM 1787 C CA . ALA A 1 241 ? -6.470 -2.356 28.969 1.00 88.69 241 ALA A CA 1
ATOM 1788 C C . ALA A 1 241 ? -6.063 -3.790 29.338 1.00 88.69 241 ALA A C 1
ATOM 1790 O O . ALA A 1 241 ? -6.883 -4.528 29.887 1.00 88.69 241 ALA A O 1
ATOM 1791 N N . PRO A 1 242 ? -4.828 -4.223 29.052 1.00 88.00 242 PRO A N 1
ATOM 1792 C CA . PRO A 1 242 ? -4.220 -5.406 29.645 1.00 88.00 242 PRO A CA 1
ATOM 1793 C C . PRO A 1 242 ? -4.118 -5.308 31.174 1.00 88.00 242 PRO A C 1
ATOM 1795 O O . PRO A 1 242 ? -4.133 -4.227 31.763 1.00 88.00 242 PRO A O 1
ATOM 1798 N N . ALA A 1 243 ? -3.939 -6.461 31.819 1.00 91.75 243 ALA A N 1
ATOM 1799 C CA . ALA A 1 243 ? -3.724 -6.530 33.259 1.00 91.75 243 ALA A CA 1
ATOM 1800 C C . ALA A 1 243 ? -2.488 -5.721 33.689 1.00 91.75 243 ALA A C 1
ATOM 1802 O O . ALA A 1 243 ? -1.395 -5.89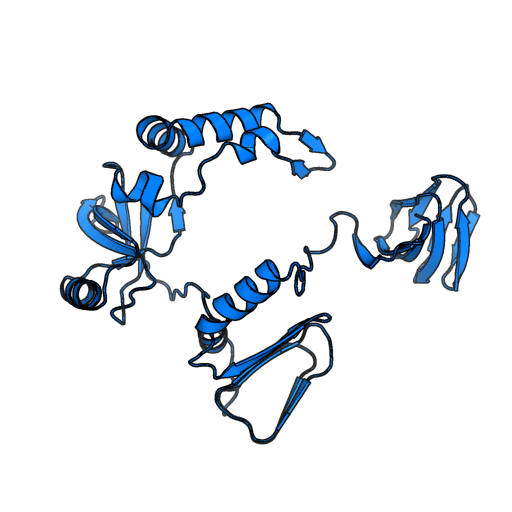0 33.149 1.00 91.75 243 ALA A O 1
ATOM 1803 N N . GLY A 1 244 ? -2.663 -4.879 34.702 1.00 89.00 244 GLY A N 1
ATOM 1804 C CA . GLY A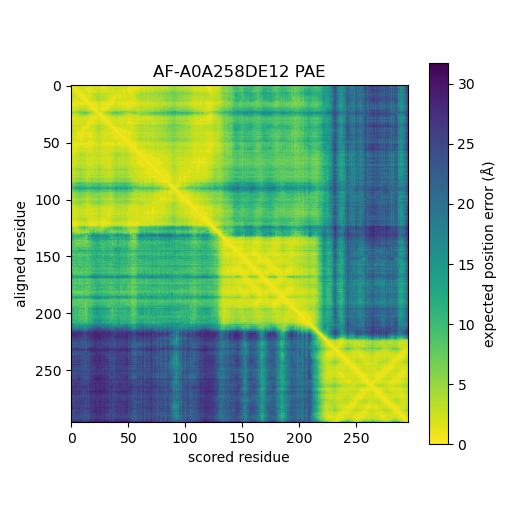 1 244 ? -1.635 -4.021 35.279 1.00 89.00 244 GLY A CA 1
ATOM 1805 C C . GLY A 1 244 ? -1.454 -2.666 34.592 1.00 89.00 244 GLY A C 1
ATOM 1806 O O . GLY A 1 244 ? -0.698 -1.856 35.127 1.00 89.00 244 GLY A O 1
ATOM 1807 N N . GLU A 1 245 ? -2.117 -2.402 33.462 1.00 91.31 245 GLU A N 1
ATOM 1808 C CA . GLU A 1 245 ? -1.979 -1.136 32.733 1.00 91.31 245 GLU A CA 1
ATOM 1809 C C . GLU A 1 245 ? -2.652 0.034 33.472 1.00 91.31 245 GLU A C 1
ATOM 1811 O O . GLU A 1 245 ? -3.711 -0.124 34.087 1.00 91.31 245 GLU A O 1
ATOM 1816 N N . MET A 1 246 ? -2.024 1.214 33.408 1.00 91.81 246 MET A N 1
ATOM 1817 C CA . MET A 1 246 ? -2.584 2.462 33.929 1.00 91.81 246 MET A CA 1
ATOM 1818 C C . MET A 1 246 ? -3.338 3.203 32.822 1.00 91.81 246 MET A C 1
ATOM 1820 O O . MET A 1 246 ? -2.804 3.439 31.741 1.00 91.81 246 MET A O 1
ATOM 1824 N N . LEU A 1 247 ? -4.563 3.618 33.120 1.00 90.56 247 LEU A N 1
ATOM 1825 C CA . LEU A 1 247 ? -5.481 4.311 32.231 1.00 90.56 247 LEU A CA 1
ATOM 1826 C C . LEU A 1 247 ? -5.709 5.736 32.732 1.00 90.56 247 LEU A C 1
ATOM 1828 O O . LEU A 1 247 ? -6.246 5.927 33.820 1.00 90.56 247 LEU A O 1
ATOM 1832 N N . ALA A 1 248 ? -5.364 6.734 31.921 1.00 92.25 248 ALA A N 1
ATOM 1833 C CA . ALA A 1 248 ? -5.774 8.117 32.158 1.00 92.25 248 ALA A CA 1
ATOM 1834 C C . ALA A 1 248 ? -7.215 8.313 31.661 1.00 92.25 248 ALA A C 1
ATOM 1836 O O . ALA A 1 248 ? -7.472 8.314 30.451 1.00 92.25 248 ALA A O 1
ATOM 1837 N N . LEU A 1 249 ? -8.168 8.410 32.584 1.00 93.19 249 LEU A N 1
ATOM 1838 C CA . LEU A 1 249 ? -9.590 8.576 32.303 1.00 93.19 249 LEU A CA 1
ATOM 1839 C C . LEU A 1 249 ? -9.956 10.062 32.437 1.00 93.19 249 LEU A C 1
ATOM 1841 O O . LEU A 1 249 ? -9.862 10.601 33.534 1.00 93.19 249 LEU A O 1
ATOM 1845 N N . PRO A 1 250 ? -10.357 10.746 31.350 1.00 92.44 250 PRO A N 1
ATOM 1846 C CA . PRO A 1 250 ? -10.723 12.161 31.406 1.00 92.44 250 PRO A CA 1
ATOM 1847 C C . PRO A 1 250 ? -12.075 12.360 32.106 1.00 92.44 250 PRO A C 1
ATOM 1849 O O . PRO A 1 250 ? -12.797 11.392 32.355 1.00 92.44 250 PRO A O 1
ATOM 1852 N N . VAL A 1 251 ? -12.467 13.622 32.316 1.00 94.81 251 VAL A N 1
ATOM 1853 C CA . VAL A 1 251 ? -13.837 13.996 32.716 1.00 94.81 251 VAL A CA 1
ATOM 1854 C C . VAL A 1 251 ? -14.835 13.331 31.768 1.00 94.81 251 VAL A C 1
ATOM 1856 O O . VAL A 1 251 ? -14.855 13.605 30.564 1.00 94.81 251 VAL A O 1
ATOM 1859 N N . SER A 1 252 ? -15.604 12.380 32.288 1.00 96.19 252 SER A N 1
ATOM 1860 C CA . SER A 1 252 ? -16.410 11.465 31.480 1.00 96.19 252 SER A CA 1
ATOM 1861 C C . SER A 1 252 ? -17.367 10.648 32.344 1.00 96.19 252 SER A C 1
ATOM 1863 O O . SER A 1 252 ? -17.309 10.666 33.567 1.00 96.19 252 SER A O 1
ATOM 1865 N N . THR A 1 253 ? -18.260 9.898 31.707 1.00 97.25 253 THR A N 1
ATOM 1866 C CA . THR A 1 253 ? -18.922 8.756 32.345 1.00 97.25 253 THR A CA 1
ATOM 1867 C C . THR A 1 253 ? -18.275 7.476 31.842 1.00 97.25 253 THR A C 1
ATOM 1869 O O . THR A 1 253 ? -18.271 7.215 30.636 1.00 97.25 253 THR A O 1
ATOM 1872 N N . VAL A 1 254 ? -17.737 6.680 32.763 1.00 96.75 254 VAL A N 1
ATOM 1873 C CA . VAL A 1 254 ? -17.069 5.413 32.470 1.00 96.75 254 VAL A CA 1
ATOM 1874 C C . VAL A 1 254 ? -17.998 4.262 32.819 1.00 96.75 254 VAL A C 1
ATOM 1876 O O . VAL A 1 254 ? -18.433 4.134 33.957 1.00 96.75 254 VAL A O 1
ATOM 1879 N N . GLN A 1 255 ? -18.286 3.398 31.853 1.00 97.56 255 GLN A N 1
ATOM 1880 C CA . GLN A 1 255 ? -18.963 2.131 32.085 1.00 97.56 255 GLN A CA 1
ATOM 1881 C C . GLN A 1 255 ? -17.968 0.989 31.912 1.00 97.56 255 GLN A C 1
ATOM 1883 O O . GLN A 1 255 ? -17.389 0.815 30.840 1.00 97.56 255 GLN A O 1
ATOM 1888 N N . LEU A 1 256 ? -17.778 0.185 32.953 1.00 96.44 256 LEU A N 1
ATOM 1889 C CA . LEU A 1 256 ? -16.920 -0.990 32.876 1.00 96.44 256 LEU A CA 1
ATOM 1890 C C . LEU A 1 256 ? -17.709 -2.139 32.239 1.00 96.44 256 LEU A C 1
ATOM 1892 O O . LEU A 1 256 ? -18.682 -2.618 32.814 1.00 96.44 256 LEU A O 1
ATOM 1896 N N . LEU A 1 257 ? -17.323 -2.563 31.037 1.00 95.69 257 LEU A N 1
ATOM 1897 C CA . LEU A 1 257 ? -18.000 -3.636 30.302 1.00 95.69 257 LEU A CA 1
ATOM 1898 C C . LEU A 1 257 ? -17.484 -5.015 30.723 1.00 95.69 257 LEU A C 1
ATOM 1900 O O . LEU A 1 257 ? -18.260 -5.960 30.831 1.00 95.69 257 LEU A O 1
ATOM 1904 N N . GLU A 1 258 ? -16.181 -5.116 30.986 1.00 95.50 258 GLU A N 1
ATOM 1905 C CA . GLU A 1 258 ? -15.503 -6.348 31.387 1.00 95.50 258 GLU A CA 1
ATOM 1906 C C . GLU A 1 258 ? -14.307 -6.026 32.294 1.00 95.50 258 GLU A C 1
ATOM 1908 O O . GLU A 1 258 ? -13.666 -4.986 32.132 1.00 95.50 258 GLU A O 1
ATOM 1913 N N . GLY A 1 259 ? -13.981 -6.938 33.213 1.00 94.62 259 GLY A N 1
ATOM 1914 C CA . GLY A 1 259 ? -12.792 -6.854 34.060 1.00 94.62 259 GLY A CA 1
ATOM 1915 C C . GLY A 1 259 ? -13.009 -6.123 35.384 1.00 94.62 259 GLY A C 1
ATOM 1916 O O . GLY A 1 259 ? -14.136 -5.975 35.867 1.00 94.62 259 GLY A O 1
ATOM 1917 N N . VAL A 1 260 ? -11.891 -5.715 35.988 1.00 96.69 260 VAL A N 1
ATOM 1918 C CA . VAL A 1 260 ? -11.831 -4.984 37.260 1.00 96.69 260 VAL A CA 1
ATOM 1919 C C . VAL A 1 260 ? -10.804 -3.868 37.132 1.00 96.69 260 VAL A C 1
ATOM 1921 O O . VAL A 1 260 ? -9.681 -4.122 36.684 1.00 96.69 260 VAL A O 1
ATOM 1924 N N . ILE A 1 261 ? -11.173 -2.659 37.547 1.00 97.25 261 ILE A N 1
ATOM 1925 C CA . ILE A 1 261 ? -10.252 -1.525 37.658 1.00 97.25 261 ILE A CA 1
ATOM 1926 C C . ILE A 1 261 ? -10.175 -1.041 39.105 1.00 97.25 261 ILE A C 1
ATOM 1928 O O . ILE A 1 261 ? -11.151 -1.124 39.847 1.00 97.25 261 ILE A O 1
ATOM 1932 N N . GLU A 1 262 ? -9.016 -0.531 39.486 1.00 96.94 262 GLU A N 1
ATOM 1933 C CA . GLU A 1 262 ? -8.769 0.175 40.738 1.00 96.94 262 GLU A CA 1
ATOM 1934 C C . GLU A 1 262 ? -8.633 1.667 40.443 1.00 96.94 262 GLU A C 1
ATOM 1936 O O . GLU A 1 262 ? -7.880 2.054 39.549 1.00 96.94 262 GLU A O 1
ATOM 1941 N N . MET A 1 263 ? -9.357 2.506 41.173 1.00 95.19 263 MET A N 1
ATOM 1942 C CA . MET A 1 263 ? -9.324 3.957 41.017 1.00 95.19 263 MET A CA 1
ATOM 1943 C C . MET A 1 263 ? -9.481 4.595 42.396 1.00 95.19 263 MET A C 1
ATOM 1945 O O . MET A 1 263 ? -10.407 4.247 43.121 1.00 95.19 263 MET A O 1
ATOM 1949 N N . ASP A 1 264 ? -8.543 5.463 42.782 1.00 90.69 264 ASP A N 1
ATOM 1950 C CA . ASP A 1 264 ? -8.487 6.107 44.108 1.00 90.69 264 ASP A CA 1
ATOM 1951 C C . ASP A 1 264 ? -8.572 5.138 45.310 1.00 90.69 264 ASP A C 1
ATOM 1953 O O . ASP A 1 264 ? -9.012 5.497 46.399 1.00 90.6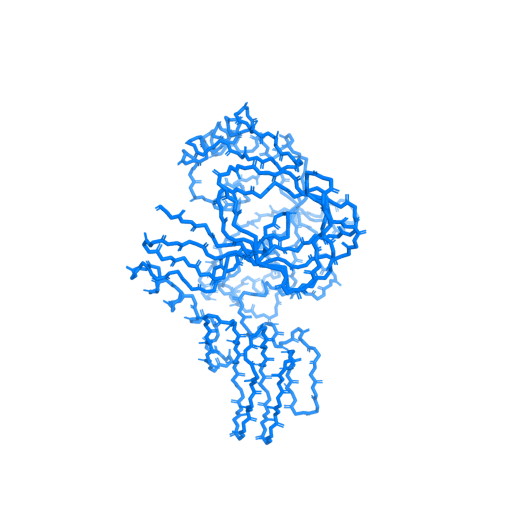9 264 ASP A O 1
ATOM 1957 N N . GLY A 1 265 ? -8.100 3.899 45.124 1.00 89.75 265 GLY A N 1
ATOM 1958 C CA . GLY A 1 265 ? -8.123 2.835 46.135 1.00 89.75 265 GLY A CA 1
ATOM 1959 C C . GLY A 1 265 ? -9.413 2.008 46.169 1.00 89.75 265 GLY A C 1
ATOM 1960 O O . GLY A 1 265 ? -9.462 1.002 46.878 1.00 89.75 265 GLY A O 1
ATOM 1961 N N . ASP A 1 266 ? -10.423 2.375 45.378 1.00 95.06 266 ASP A N 1
ATOM 1962 C CA . ASP A 1 266 ? -11.666 1.622 45.231 1.00 95.06 266 ASP A CA 1
ATOM 1963 C C . ASP A 1 266 ? -11.615 0.681 44.021 1.00 95.06 266 ASP A C 1
ATOM 1965 O O . ASP A 1 266 ? -11.066 1.005 42.965 1.00 95.06 266 ASP A O 1
ATOM 1969 N N . LEU A 1 267 ? -12.223 -0.501 44.165 1.00 96.88 267 LEU A N 1
ATOM 1970 C CA . LEU A 1 267 ? -12.330 -1.498 43.099 1.00 96.88 267 LEU A CA 1
ATOM 1971 C C . LEU A 1 267 ? -13.700 -1.440 42.426 1.00 96.88 267 LEU A C 1
ATOM 1973 O O . LEU A 1 267 ? -14.738 -1.588 43.070 1.00 96.88 267 LEU A O 1
ATOM 1977 N N . TYR A 1 268 ? -13.686 -1.338 41.103 1.00 97.12 268 TYR A N 1
ATOM 1978 C CA . TYR A 1 268 ? -14.872 -1.322 40.257 1.00 97.12 268 TYR A CA 1
ATOM 1979 C C . TYR A 1 268 ? -14.878 -2.553 39.356 1.00 97.12 268 TYR A C 1
ATOM 1981 O O . TYR A 1 268 ? -13.851 -2.929 38.794 1.00 97.12 268 TYR A O 1
ATOM 1989 N N . THR A 1 269 ? -16.040 -3.190 39.216 1.00 96.75 269 THR A N 1
ATOM 1990 C CA . THR A 1 269 ? -16.220 -4.443 38.460 1.00 96.75 269 THR A CA 1
ATOM 1991 C C . THR A 1 269 ? -17.182 -4.251 37.288 1.00 96.75 269 THR A C 1
ATOM 1993 O O . THR A 1 269 ? -17.865 -3.226 37.198 1.00 96.75 269 THR A O 1
ATOM 1996 N N . ALA A 1 270 ? -17.210 -5.209 36.359 1.00 95.75 270 ALA A N 1
ATOM 1997 C CA . ALA A 1 270 ? -18.087 -5.173 35.190 1.00 95.75 270 ALA A CA 1
ATOM 1998 C C . ALA A 1 270 ? -19.547 -4.829 35.558 1.00 95.75 270 ALA A C 1
ATOM 2000 O O . ALA A 1 270 ? -20.132 -5.404 36.475 1.00 95.75 270 ALA A O 1
ATOM 2001 N N . GLY A 1 271 ? -20.128 -3.879 34.827 1.00 93.56 271 GLY A N 1
ATOM 2002 C CA . GLY A 1 271 ? -2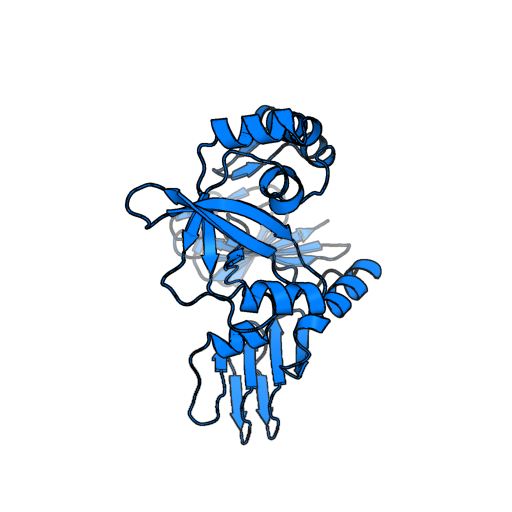1.442 -3.290 35.083 1.00 93.56 271 GLY A CA 1
ATOM 2003 C C . GLY A 1 271 ? -21.407 -1.960 35.844 1.00 93.56 271 GLY A C 1
ATOM 2004 O O . GLY A 1 271 ? -22.411 -1.249 35.830 1.00 93.56 271 GLY A O 1
ATOM 2005 N N . ALA A 1 272 ? -20.283 -1.586 36.468 1.00 96.00 272 ALA A N 1
ATOM 2006 C CA . ALA A 1 272 ? -20.147 -0.293 37.137 1.00 96.00 272 ALA A CA 1
ATOM 2007 C C . ALA A 1 272 ? -20.281 0.876 36.145 1.00 96.00 272 ALA A C 1
ATOM 2009 O O . ALA A 1 272 ? -19.711 0.838 35.054 1.00 96.00 272 ALA A O 1
ATOM 2010 N N . ILE A 1 273 ? -21.005 1.921 36.555 1.00 97.31 273 ILE A N 1
ATOM 2011 C CA . ILE A 1 273 ? -21.113 3.204 35.851 1.00 97.31 273 ILE A CA 1
ATOM 2012 C C . ILE A 1 273 ? -20.581 4.280 36.793 1.00 97.31 273 ILE A C 1
ATOM 2014 O O . ILE A 1 273 ? -21.126 4.482 37.877 1.00 97.31 273 ILE A O 1
ATOM 2018 N N . ILE A 1 274 ? -19.506 4.940 36.381 1.00 96.69 274 ILE A N 1
ATOM 2019 C CA . ILE A 1 274 ? -18.683 5.807 37.217 1.00 96.69 274 ILE A CA 1
ATOM 2020 C C . ILE A 1 274 ? -18.642 7.193 36.560 1.00 96.69 274 ILE A C 1
ATOM 2022 O O . ILE A 1 274 ? -18.005 7.353 35.515 1.00 96.69 274 ILE A O 1
ATOM 2026 N N . PRO A 1 275 ? -19.346 8.194 37.109 1.00 96.56 275 PRO A N 1
ATOM 2027 C CA . PRO A 1 275 ? -19.178 9.573 36.677 1.00 96.56 275 PRO A CA 1
ATOM 2028 C C . PRO A 1 275 ? -17.852 10.123 37.217 1.00 96.56 275 PRO A C 1
ATOM 2030 O O . PRO A 1 275 ? -17.584 10.027 38.412 1.00 96.56 275 PRO A O 1
ATOM 2033 N N . LEU A 1 276 ? -17.043 10.706 36.336 1.00 96.06 276 LEU A N 1
ATOM 2034 C CA . LEU A 1 276 ? -15.778 11.365 36.652 1.00 96.06 276 LEU A CA 1
ATOM 2035 C C . LEU A 1 276 ? -15.914 12.861 36.371 1.00 96.06 276 LEU A C 1
ATOM 2037 O O . LEU A 1 276 ? -16.185 13.266 35.239 1.00 96.06 276 LEU A O 1
ATOM 2041 N N . ASP A 1 277 ? -15.723 13.676 37.401 1.00 94.56 277 ASP A N 1
ATOM 2042 C CA . ASP A 1 277 ? -15.749 15.142 37.352 1.00 94.56 277 ASP A CA 1
ATOM 2043 C C . ASP A 1 277 ? -14.353 15.769 37.181 1.00 94.56 277 ASP A C 1
ATOM 2045 O O . ASP A 1 277 ? -14.238 16.950 36.852 1.00 94.56 277 ASP A O 1
ATOM 2049 N N . ALA A 1 278 ? -13.301 14.965 37.328 1.00 93.50 278 ALA A N 1
ATOM 2050 C CA . ALA A 1 278 ? -11.913 15.297 37.040 1.00 93.50 278 ALA A CA 1
ATOM 2051 C C . ALA A 1 278 ? -11.250 14.180 36.216 1.00 93.50 278 ALA A C 1
ATOM 2053 O O . ALA A 1 278 ? -11.802 13.094 36.045 1.00 93.50 278 ALA A O 1
ATOM 2054 N N . GLU A 1 279 ? -10.058 14.451 35.685 1.00 93.06 279 GLU A N 1
ATOM 2055 C CA . GLU A 1 279 ? -9.220 13.393 35.122 1.00 93.06 279 GLU A CA 1
ATOM 2056 C C . GLU A 1 279 ? -8.658 12.520 36.250 1.00 93.06 279 GLU A C 1
ATOM 2058 O O . GLU A 1 279 ? -8.104 13.040 37.220 1.00 93.06 279 GLU A O 1
ATOM 2063 N N . VAL A 1 280 ? -8.797 11.200 36.119 1.00 94.44 280 VAL A N 1
ATOM 2064 C CA . VAL A 1 280 ? -8.377 10.223 37.130 1.00 94.44 280 VAL A CA 1
ATOM 2065 C C . VAL A 1 280 ? -7.528 9.131 36.493 1.00 94.44 280 VAL A C 1
ATOM 2067 O O . VAL A 1 280 ? -7.753 8.716 35.354 1.00 94.44 280 VAL A O 1
ATOM 2070 N N . LEU A 1 281 ? -6.540 8.642 37.239 1.00 94.62 281 LEU A N 1
ATOM 2071 C CA . LEU A 1 281 ? -5.715 7.516 36.830 1.00 94.62 281 LEU A CA 1
ATOM 2072 C C . LEU A 1 281 ? -6.282 6.222 37.428 1.00 94.62 281 LEU A C 1
ATOM 2074 O O . LEU A 1 281 ? -6.302 6.052 38.644 1.00 94.62 281 LEU A O 1
ATOM 2078 N N . ALA A 1 282 ? -6.719 5.300 36.575 1.00 94.88 282 ALA A N 1
ATOM 2079 C CA . ALA A 1 282 ? -7.201 3.985 36.984 1.00 94.88 282 ALA A CA 1
ATOM 2080 C C . ALA A 1 282 ? -6.185 2.898 36.627 1.00 94.88 282 ALA A C 1
ATOM 2082 O O . ALA A 1 282 ? -5.475 3.002 35.631 1.00 94.88 282 ALA A O 1
ATOM 2083 N N . ARG A 1 283 ? -6.129 1.823 37.407 1.00 96.06 283 ARG A N 1
ATOM 2084 C CA . ARG A 1 283 ? -5.306 0.645 37.128 1.00 96.06 283 ARG A CA 1
ATOM 2085 C C . ARG A 1 283 ? -6.187 -0.534 36.758 1.00 96.06 283 ARG A C 1
ATOM 2087 O O . ARG A 1 283 ? -7.066 -0.914 37.523 1.00 96.06 283 ARG A O 1
ATOM 2094 N N . ALA A 1 284 ? -5.926 -1.168 35.625 1.00 95.25 284 ALA A N 1
ATOM 2095 C CA . ALA A 1 284 ? -6.569 -2.425 35.273 1.00 95.25 284 ALA A CA 1
ATOM 2096 C C . ALA A 1 284 ? -5.990 -3.561 36.138 1.00 95.25 284 ALA A C 1
ATOM 2098 O O . ALA A 1 284 ? -4.794 -3.839 36.080 1.00 95.25 284 ALA A O 1
ATOM 2099 N N . ILE A 1 285 ? -6.799 -4.219 36.972 1.00 95.88 285 ILE A N 1
ATOM 2100 C CA . ILE A 1 285 ? -6.326 -5.335 37.816 1.00 95.88 285 ILE A CA 1
ATOM 2101 C C . ILE A 1 285 ? -6.138 -6.606 36.976 1.00 95.88 285 ILE A C 1
ATOM 2103 O O . ILE A 1 285 ? -5.147 -7.321 37.119 1.00 95.88 285 ILE A O 1
ATOM 2107 N N . GLY A 1 286 ? -7.079 -6.857 36.067 1.00 89.50 286 GLY A N 1
ATOM 2108 C CA . GLY A 1 286 ? -6.997 -7.852 34.997 1.00 89.50 286 GLY A CA 1
ATOM 2109 C C . GLY A 1 286 ? -7.162 -7.177 33.636 1.00 89.50 286 GLY A C 1
ATOM 2110 O O . GLY A 1 286 ? -7.160 -5.952 33.559 1.00 89.50 286 GLY A O 1
ATOM 2111 N N . ALA A 1 287 ? -7.340 -7.957 32.567 1.00 88.62 287 ALA A N 1
ATOM 2112 C CA . ALA A 1 287 ? -7.787 -7.372 31.305 1.00 88.62 287 ALA A CA 1
ATOM 2113 C C . ALA A 1 287 ? -9.154 -6.697 31.515 1.00 88.62 287 ALA A C 1
ATOM 2115 O O . ALA A 1 287 ? -10.048 -7.291 32.123 1.00 88.62 287 ALA A O 1
ATOM 2116 N N . ALA A 1 288 ? -9.295 -5.457 31.057 1.00 93.56 288 ALA A N 1
ATOM 2117 C CA . ALA A 1 288 ? -10.486 -4.646 31.260 1.00 93.56 288 ALA A CA 1
ATOM 2118 C C . ALA A 1 288 ? -10.921 -3.962 29.962 1.00 93.56 288 ALA A C 1
ATOM 2120 O O . ALA A 1 288 ? -10.092 -3.499 29.174 1.00 93.56 288 ALA A O 1
ATOM 2121 N N . THR A 1 289 ? -12.235 -3.866 29.771 1.00 94.25 289 THR A N 1
ATOM 2122 C CA . THR A 1 289 ? -12.851 -3.143 28.655 1.00 94.25 289 THR A CA 1
ATOM 2123 C C . THR A 1 289 ? -13.813 -2.104 29.210 1.00 94.25 289 THR A C 1
ATOM 2125 O O . THR A 1 289 ? -14.731 -2.441 29.955 1.00 94.25 289 THR A O 1
ATOM 2128 N N . LEU A 1 290 ? -13.621 -0.843 28.832 1.00 95.69 290 LEU A N 1
ATOM 2129 C CA . LEU A 1 290 ? -14.378 0.301 29.325 1.00 95.69 290 LEU A CA 1
ATOM 2130 C C . LEU A 1 290 ? -15.044 1.040 28.169 1.00 95.69 290 LEU A C 1
ATOM 2132 O O . LEU A 1 290 ? -14.443 1.218 27.113 1.00 95.69 290 LEU A O 1
ATOM 2136 N N . LEU A 1 291 ? -16.250 1.538 28.400 1.00 96.50 291 LEU A N 1
ATOM 2137 C CA . LEU A 1 291 ? -16.888 2.546 27.569 1.00 96.50 291 LEU A CA 1
ATOM 2138 C C . LEU A 1 291 ? -16.724 3.907 28.252 1.00 96.50 291 LEU A C 1
ATOM 2140 O O . LEU A 1 291 ? -17.165 4.085 29.382 1.00 96.50 291 LEU A O 1
ATOM 2144 N N . VAL A 1 292 ? -16.091 4.863 27.587 1.00 95.56 292 VAL A N 1
ATOM 2145 C CA . VAL A 1 292 ? -15.805 6.203 28.107 1.00 95.56 292 VAL A CA 1
ATOM 2146 C C . VAL A 1 292 ? -16.606 7.213 27.297 1.00 95.56 292 VAL A C 1
ATOM 2148 O O . VAL A 1 292 ? -16.328 7.429 26.119 1.00 95.56 292 VAL A O 1
ATOM 2151 N N . THR A 1 293 ? -17.611 7.824 27.921 1.00 96.44 293 THR A N 1
ATOM 2152 C CA . THR A 1 293 ? -18.455 8.854 27.300 1.00 96.44 293 THR A CA 1
ATOM 2153 C C . THR A 1 293 ? -18.012 10.228 27.778 1.00 96.44 293 THR A C 1
ATOM 2155 O O . THR A 1 293 ? -18.234 10.587 28.934 1.00 96.44 293 THR A O 1
ATOM 2158 N N . LYS A 1 294 ? -17.368 10.990 26.898 1.00 93.56 294 LYS A N 1
ATOM 2159 C CA . LYS A 1 294 ? -16.839 12.325 27.184 1.00 93.56 294 LYS A CA 1
ATOM 2160 C C . LYS A 1 294 ? -17.831 13.381 26.697 1.00 93.56 294 LYS A C 1
ATOM 2162 O O . LYS A 1 294 ? -18.208 13.321 25.524 1.00 93.56 294 LYS A O 1
ATOM 2167 N N . PRO A 1 295 ? -18.245 14.342 27.532 1.00 88.25 295 PRO A N 1
ATOM 2168 C CA . PRO A 1 295 ? -18.955 15.516 27.038 1.00 88.25 295 PRO A CA 1
ATOM 2169 C C . PRO A 1 295 ? -18.030 16.361 26.146 1.00 88.25 295 PRO A C 1
ATOM 2171 O O . PRO A 1 295 ? -16.807 16.325 26.311 1.00 88.25 295 PRO A O 1
ATOM 2174 N N . ARG A 1 296 ? -18.618 17.096 25.198 1.00 78.25 296 ARG A N 1
ATOM 2175 C CA . ARG A 1 296 ? -17.926 18.120 24.402 1.00 78.25 296 ARG A CA 1
ATOM 2176 C C . ARG A 1 296 ? -18.170 19.526 24.925 1.00 78.25 296 ARG A C 1
ATOM 2178 O O . ARG A 1 296 ? -19.274 19.770 25.460 1.00 78.25 296 ARG A O 1
#

Foldseek 3Di:
DFAFEQDPALDLQFKWFDFADADDPNQKGFGPAIGGRDDSVVSVVRNVNRITTGQLDDDDDPVVLLVQCCVQPVQQSQLVVQQVVPWDADPNDTGTDPVSVVSHDPDDCSVRGVRPDRPDMYRYDPDDGDNPLFVLSVLVVADADPQSEHEEDQEDEECEHVEYAYAPADHYYYYNYYQWYWYHYNFDIDIDRSVCRNCVVVVVVVCVVVVHDTPPPDPQDPQQWDFPDDDPWKTKIKHKDAAFDKDWAAQWWKAWQAAWKAWPNDIDGHGDIDGDRGTTIITGNHITIMITIGTD

Solvent-accessible surface area (backbone atoms only — not comparable to full-atom values): 16167 Å² total; per-residue (Å²): 61,38,37,24,34,79,62,89,64,52,59,40,88,41,29,38,32,33,73,40,61,69,33,94,91,57,70,30,18,31,52,70,42,50,47,76,44,45,56,61,71,56,20,46,48,36,56,75,71,64,30,20,30,51,68,85,50,74,52,80,56,69,69,58,55,48,53,50,31,50,75,62,37,44,60,39,39,50,17,53,52,46,11,62,74,54,45,46,76,52,99,91,43,78,42,63,27,64,71,35,49,69,62,33,70,93,70,54,66,56,75,56,38,56,58,72,53,90,80,48,30,32,32,69,52,91,64,95,82,77,87,61,83,27,60,41,51,49,46,72,74,40,77,55,52,98,53,46,32,23,76,43,63,55,66,50,77,44,79,46,31,46,27,30,39,38,27,83,43,59,78,44,81,43,70,68,50,62,41,29,34,38,41,30,44,78,76,40,75,48,76,44,48,32,93,54,32,65,54,51,57,60,54,54,53,54,32,53,76,68,73,52,86,63,79,70,77,67,72,70,41,97,74,41,40,40,79,76,46,77,60,90,61,35,37,35,30,40,36,42,38,56,57,67,39,76,42,84,40,58,49,22,40,37,33,30,71,36,42,34,36,36,42,95,88,43,79,45,46,52,73,39,74,46,79,36,92,50,71,44,68,31,33,20,70,34,54,24,33,34,40,39,39,27,71,103

Nearest PDB structures (foldseek):
  2cu2-assembly1_A-2  TM=8.339E-01  e=1.509E-15  Thermus thermophilus HB8
  2x5s-assembly1_A  TM=7.515E-01  e=1.509E-15  Thermotoga maritima MSB8
  5j4f-assembly1_A  TM=7.426E-01  e=1.216E-05  Helicobacter pylori 26695
  4c0b-assembly1_B  TM=8.375E-01  e=6.319E-03  Saccharomyces cerevisiae
  2d40-assembly1_D  TM=5.282E-01  e=1.920E-03  Escherichia coli O157:H7

Secondary structure (DSSP, 8-state):
-EEEEPPSS--SSSEEEEEEEEETTTTEEEEEEEEES--HHHHHHHHHTT-EEEEEEE---HHHHHHHHHHH-HHHHHHHHHHHHT-EEETTEEEPPHHHHHTS----HIIIIITT-SS-EEEEP-S------SHHHHHHHS---TTS-EEESSEEEES-BS-EEEESSS-EEEES-BSEEEEEETTEEEEEEGGGGGGHHHHHHHHHHTT---S---S--TTSEEEEEE-SSEEEEEEEE-TT-EEEE-SEEEEEEESEEEETTEEEETT-EEEESS-EEEEESSSEEEEEEEE-

Mean predicted aligned error: 12.06 Å